Protein AF-A0A1Q6RTW6-F1 (afdb_monomer)

Radius of gyration: 32.76 Å; Cα contacts (8 Å, |Δi|>4): 505; chains: 1; bounding box: 65×28×104 Å

Mean predicted aligned error: 11.31 Å

Structure (mmCIF, N/CA/C/O backbone):
data_AF-A0A1Q6RTW6-F1
#
_entry.id   AF-A0A1Q6RTW6-F1
#
loop_
_atom_site.group_PDB
_atom_site.id
_atom_site.type_symbol
_atom_site.label_atom_id
_atom_site.label_alt_id
_atom_site.label_comp_id
_atom_site.label_asym_id
_atom_site.label_entity_id
_atom_site.label_seq_id
_atom_site.pdbx_PDB_ins_code
_atom_site.Cartn_x
_atom_site.Cartn_y
_atom_site.Cartn_z
_atom_site.occupancy
_atom_site.B_iso_or_equiv
_atom_site.auth_seq_id
_atom_site.auth_comp_id
_atom_site.auth_asym_id
_atom_site.auth_atom_id
_atom_site.pdbx_PDB_model_num
ATOM 1 N N . MET A 1 1 ? -21.372 1.667 54.632 1.00 89.00 1 MET A N 1
ATOM 2 C CA . MET A 1 1 ? -22.161 2.172 53.495 1.00 89.00 1 MET A CA 1
ATOM 3 C C . MET A 1 1 ? -22.808 0.953 52.872 1.00 89.00 1 MET A C 1
ATOM 5 O O . MET A 1 1 ? -22.059 0.124 52.364 1.00 89.00 1 MET A O 1
ATOM 9 N N . PRO A 1 2 ? -24.118 0.732 53.076 1.00 94.00 2 PRO A N 1
ATOM 10 C CA . PRO A 1 2 ? -24.795 -0.398 52.472 1.00 94.00 2 PRO A CA 1
ATOM 11 C C . PRO A 1 2 ? -24.900 -0.173 50.974 1.00 94.00 2 PRO A C 1
ATOM 13 O O . PRO A 1 2 ? -25.257 0.925 50.532 1.00 94.00 2 PRO A O 1
ATOM 16 N N . THR A 1 3 ? -24.606 -1.230 50.240 1.00 95.69 3 THR A N 1
ATOM 17 C CA . THR A 1 3 ? -24.724 -1.296 48.795 1.00 95.69 3 THR A CA 1
ATOM 18 C C . THR A 1 3 ? -25.555 -2.520 48.441 1.00 95.69 3 THR A C 1
ATOM 20 O O . THR A 1 3 ? -25.476 -3.524 49.142 1.00 95.69 3 THR A O 1
ATOM 23 N N . TRP A 1 4 ? -26.381 -2.420 47.407 1.00 96.06 4 TRP A N 1
ATOM 24 C CA . TRP A 1 4 ? -27.150 -3.529 46.837 1.00 96.06 4 TRP A CA 1
ATOM 25 C C . TRP A 1 4 ? -27.342 -3.295 45.341 1.00 96.06 4 TRP A C 1
ATOM 27 O O . TRP A 1 4 ? -27.196 -2.161 44.858 1.00 96.06 4 TRP A O 1
ATOM 37 N N . THR A 1 5 ? -27.670 -4.348 44.609 1.00 94.75 5 THR A N 1
ATOM 38 C CA . THR A 1 5 ? -28.036 -4.251 43.197 1.00 94.75 5 THR A CA 1
ATOM 39 C C . THR A 1 5 ? -29.506 -3.898 43.051 1.00 94.75 5 THR A C 1
ATOM 41 O O . THR A 1 5 ? -30.350 -4.347 43.806 1.00 94.75 5 THR A O 1
ATOM 44 N N . GLU A 1 6 ? -29.870 -3.077 42.071 1.00 94.44 6 GLU A N 1
ATOM 45 C CA . GLU A 1 6 ? -31.288 -2.770 41.825 1.00 94.44 6 GLU A CA 1
ATOM 46 C C . GLU A 1 6 ? -32.090 -4.024 41.428 1.00 94.44 6 GLU A C 1
ATOM 48 O O . GLU A 1 6 ? -33.272 -4.152 41.755 1.00 94.44 6 GLU A O 1
ATOM 53 N N . ASN A 1 7 ? -31.432 -4.970 40.755 1.00 89.19 7 ASN A N 1
ATOM 54 C CA . ASN A 1 7 ? -31.993 -6.273 40.439 1.00 89.19 7 ASN A CA 1
ATOM 55 C C . ASN A 1 7 ? -32.215 -7.082 41.725 1.00 89.19 7 ASN A C 1
ATOM 57 O O . ASN A 1 7 ? -31.317 -7.181 42.548 1.00 89.19 7 ASN A O 1
ATOM 61 N N . GLY A 1 8 ? -33.421 -7.627 41.902 1.00 84.31 8 GLY A N 1
ATOM 62 C CA . GLY A 1 8 ? -33.803 -8.332 43.134 1.00 84.31 8 GLY A CA 1
ATOM 63 C C . GLY A 1 8 ? -34.119 -7.422 44.332 1.00 84.31 8 GLY A C 1
ATOM 64 O O . GLY A 1 8 ? -34.682 -7.890 45.323 1.00 84.31 8 GLY A O 1
ATOM 65 N N . GLY A 1 9 ? -33.876 -6.111 44.225 1.00 90.75 9 GLY A N 1
ATOM 66 C CA . GLY A 1 9 ? -34.046 -5.168 45.328 1.00 90.75 9 GLY A CA 1
ATOM 67 C C . GLY A 1 9 ? -32.892 -5.263 46.330 1.00 90.75 9 GLY A C 1
ATOM 68 O O . GLY A 1 9 ? -31.748 -5.418 45.954 1.00 90.75 9 GLY A O 1
ATOM 69 N N . GLN A 1 10 ? -33.155 -5.142 47.632 1.00 93.38 10 GLN A N 1
ATOM 70 C CA . GLN A 1 10 ? -32.093 -5.231 48.656 1.00 93.38 10 GLN A CA 1
ATOM 71 C C . GLN A 1 10 ? -31.748 -6.680 49.045 1.00 93.38 10 GLN A C 1
ATOM 73 O O . GLN A 1 10 ? -31.354 -6.936 50.184 1.00 93.38 10 GLN A O 1
ATOM 78 N N . ASP A 1 11 ? -31.956 -7.646 48.152 1.00 94.00 11 ASP A N 1
ATOM 79 C CA . ASP A 1 11 ? -31.788 -9.069 48.458 1.00 94.00 11 ASP A CA 1
ATOM 80 C C . ASP A 1 11 ? -30.314 -9.493 48.574 1.00 94.00 11 ASP A C 1
ATOM 82 O O . ASP A 1 11 ? -30.014 -10.536 49.156 1.00 94.00 11 ASP A O 1
ATOM 86 N N . ASP A 1 12 ? -29.395 -8.673 48.068 1.00 92.75 12 ASP A N 1
ATOM 87 C CA . ASP A 1 12 ? -27.949 -8.878 48.101 1.00 92.75 12 ASP A CA 1
ATOM 88 C C . ASP A 1 12 ? -27.201 -7.776 48.882 1.00 92.75 12 ASP A C 1
ATOM 90 O O . ASP A 1 12 ? -26.015 -7.534 48.662 1.00 92.75 12 ASP A O 1
ATOM 94 N N . LEU A 1 13 ? -27.889 -7.083 49.795 1.00 96.00 13 LEU A N 1
ATOM 95 C CA . LEU A 1 13 ? -27.328 -5.936 50.503 1.00 96.00 13 LEU A CA 1
ATOM 96 C C . LEU A 1 13 ? -26.078 -6.304 51.320 1.00 96.00 13 LEU A C 1
ATOM 98 O O . LEU A 1 13 ? -26.129 -7.114 52.249 1.00 96.00 13 LEU A O 1
ATOM 102 N N . VAL A 1 14 ? -24.974 -5.600 51.055 1.00 95.19 14 VAL A N 1
ATOM 103 C CA . VAL A 1 14 ? -23.698 -5.737 51.771 1.00 95.19 14 VAL A CA 1
ATOM 104 C C . VAL A 1 14 ? -23.282 -4.407 52.389 1.00 95.19 14 VAL A C 1
ATOM 106 O O . VAL A 1 14 ? -23.350 -3.343 51.773 1.00 95.19 14 VAL A O 1
ATOM 109 N N . TRP A 1 15 ? -22.832 -4.451 53.645 1.00 94.06 15 TRP A N 1
ATOM 110 C CA . TRP A 1 15 ? -22.286 -3.285 54.336 1.00 94.06 15 TRP A CA 1
ATOM 111 C C . TRP A 1 15 ? -20.780 -3.175 54.123 1.00 94.06 15 TRP A C 1
ATOM 113 O O . TRP A 1 15 ? -20.009 -3.996 54.616 1.00 94.06 15 TRP A O 1
ATOM 123 N N . HIS A 1 16 ? -20.351 -2.092 53.475 1.00 89.06 16 HIS A N 1
ATOM 124 C CA . HIS A 1 16 ? -18.933 -1.789 53.305 1.00 89.06 16 HIS A CA 1
ATOM 125 C C . HIS A 1 16 ? -18.431 -0.801 54.359 1.00 89.06 16 HIS A C 1
ATOM 127 O O . HIS A 1 16 ? -19.065 0.229 54.630 1.00 89.06 16 HIS A O 1
ATOM 133 N N . ASN A 1 17 ? -17.254 -1.079 54.916 1.00 85.88 17 ASN A N 1
ATOM 134 C CA . ASN A 1 17 ? -16.526 -0.130 55.751 1.00 85.88 17 ASN A CA 1
ATOM 135 C C . ASN A 1 17 ? -15.697 0.797 54.860 1.00 85.88 17 ASN A C 1
ATOM 137 O O . ASN A 1 17 ? -14.928 0.332 54.022 1.00 85.88 17 ASN A O 1
ATOM 141 N N . ALA A 1 18 ? -15.855 2.106 55.048 1.00 88.50 18 ALA A N 1
ATOM 142 C CA . ALA A 1 18 ? -15.072 3.099 54.327 1.00 88.50 18 ALA A CA 1
ATOM 143 C C . ALA A 1 18 ? -13.809 3.468 55.105 1.00 88.50 18 ALA A C 1
ATOM 145 O O . ALA A 1 18 ? -13.837 3.624 56.327 1.00 88.50 18 ALA A O 1
ATOM 146 N N . SER A 1 19 ? -12.710 3.656 54.384 1.00 89.19 19 SER A N 1
ATOM 147 C CA . SER A 1 19 ? -11.503 4.284 54.909 1.00 89.19 19 SER A CA 1
ATOM 148 C C . SER A 1 19 ? -11.654 5.797 54.808 1.00 89.19 19 SER A C 1
ATOM 150 O O . SER A 1 19 ? -11.993 6.319 53.746 1.00 89.19 19 SER A O 1
ATOM 152 N N . VAL A 1 20 ? -11.410 6.505 55.909 1.00 88.31 20 VAL A N 1
ATOM 153 C CA . VAL A 1 20 ? -11.532 7.966 55.975 1.00 88.31 20 VAL A CA 1
ATOM 154 C C . VAL A 1 20 ? -10.140 8.588 56.024 1.00 88.31 20 VAL A C 1
ATOM 156 O O . VAL A 1 20 ? -9.340 8.244 56.891 1.00 88.31 20 VAL A O 1
ATOM 159 N N . SER A 1 21 ? -9.865 9.514 55.107 1.00 91.00 21 SER A N 1
ATOM 160 C CA . SER A 1 21 ? -8.650 10.330 55.077 1.00 91.00 21 SER A CA 1
ATOM 161 C C . SER A 1 21 ? -9.039 11.800 54.940 1.00 91.00 21 SER A C 1
ATOM 163 O O . SER A 1 21 ? -9.590 12.221 53.919 1.00 91.00 21 SER A O 1
ATOM 165 N N . GLY A 1 22 ? -8.813 12.582 55.998 1.00 89.56 22 GLY A N 1
ATOM 166 C CA . GLY A 1 22 ? -9.312 13.954 56.087 1.00 89.56 22 GLY A CA 1
ATOM 167 C C . GLY A 1 22 ? -10.839 14.004 55.967 1.00 89.56 22 GLY A C 1
ATOM 168 O O . GLY A 1 22 ? -11.544 13.373 56.752 1.00 89.56 22 GLY A O 1
ATOM 169 N N . ASN A 1 23 ? -11.334 14.733 54.964 1.00 88.50 23 ASN A N 1
ATOM 170 C CA . ASN A 1 23 ? -12.766 14.877 54.673 1.00 88.50 23 ASN A CA 1
ATOM 171 C C . ASN A 1 23 ? -13.276 13.903 53.593 1.00 88.50 23 ASN A C 1
ATOM 173 O O . ASN A 1 23 ? -14.411 14.039 53.141 1.00 88.50 23 ASN A O 1
ATOM 177 N N . THR A 1 24 ? -12.460 12.933 53.174 1.00 87.56 24 THR A N 1
ATOM 178 C CA . THR A 1 24 ? -12.807 11.981 52.114 1.00 87.56 24 THR A CA 1
ATOM 179 C C . THR A 1 24 ? -12.979 10.586 52.698 1.00 87.56 24 THR A C 1
ATOM 181 O O . THR A 1 24 ? -12.087 10.078 53.378 1.00 87.56 24 THR A O 1
ATOM 184 N N . ALA A 1 25 ? -14.116 9.955 52.408 1.00 88.06 25 ALA A N 1
ATOM 185 C CA . ALA A 1 25 ? -14.368 8.553 52.710 1.00 88.06 25 ALA A CA 1
ATOM 186 C C . ALA A 1 25 ? -14.381 7.745 51.408 1.00 88.06 25 ALA A C 1
ATOM 188 O O . ALA A 1 25 ? -15.129 8.074 50.489 1.00 88.06 25 ALA A O 1
ATOM 189 N N . THR A 1 26 ? -13.585 6.680 51.350 1.00 89.56 26 THR A N 1
ATOM 190 C CA . THR A 1 26 ? -13.471 5.808 50.175 1.00 89.56 26 THR A CA 1
ATOM 191 C C . THR A 1 26 ? -13.742 4.367 50.578 1.00 89.56 26 THR A C 1
ATOM 193 O O . THR A 1 26 ? -13.268 3.899 51.612 1.00 89.56 26 THR A O 1
ATOM 196 N N . PHE A 1 27 ? -14.484 3.644 49.751 1.00 90.31 27 PHE A N 1
ATOM 197 C CA . PHE A 1 27 ? -14.671 2.202 49.862 1.00 90.31 27 PHE A CA 1
ATOM 198 C C . PHE A 1 27 ? -14.712 1.600 48.456 1.00 90.31 27 PHE A C 1
ATOM 200 O O . PHE A 1 27 ? -14.876 2.320 47.471 1.00 90.31 27 PHE A O 1
ATOM 207 N N . HIS A 1 28 ? -14.531 0.287 48.367 1.00 90.19 28 HIS A N 1
ATOM 208 C CA . HIS A 1 28 ? -14.603 -0.448 47.112 1.00 90.19 28 HIS A CA 1
ATOM 209 C C . HIS A 1 28 ? -15.708 -1.496 47.211 1.00 90.19 28 HIS A C 1
ATOM 211 O O . HIS A 1 28 ? -15.751 -2.253 48.181 1.00 90.19 28 HIS A O 1
ATOM 217 N N . VAL A 1 29 ? -16.577 -1.527 46.205 1.00 91.81 29 VAL A N 1
ATOM 218 C CA . VAL A 1 29 ? -17.635 -2.529 46.057 1.00 91.81 29 VAL A CA 1
ATOM 219 C C . VAL A 1 29 ? -17.128 -3.590 45.097 1.00 91.81 29 VAL A C 1
ATOM 221 O O . VAL A 1 29 ? -16.798 -3.273 43.953 1.00 91.81 29 VAL A O 1
ATOM 224 N N . LYS A 1 30 ? -17.048 -4.843 45.547 1.00 89.50 30 LYS A N 1
ATOM 225 C CA . LYS A 1 30 ? -16.699 -5.959 44.668 1.00 89.50 30 LYS A CA 1
ATOM 226 C C . LYS A 1 30 ? -17.977 -6.551 44.096 1.00 89.50 30 LYS A C 1
ATOM 228 O O . LYS A 1 30 ? -18.867 -6.922 44.849 1.00 89.50 30 LYS A O 1
ATOM 233 N N . ALA A 1 31 ? -18.031 -6.740 42.780 1.00 86.94 31 ALA A N 1
ATOM 234 C CA . ALA A 1 31 ? -19.173 -7.396 42.140 1.00 86.94 31 ALA A CA 1
ATOM 235 C C . ALA A 1 31 ? -19.432 -8.810 42.701 1.00 86.94 31 ALA A C 1
ATOM 237 O O . ALA A 1 31 ? -20.577 -9.234 42.798 1.00 86.94 31 ALA A O 1
ATOM 238 N N . SER A 1 32 ? -18.384 -9.523 43.137 1.00 88.50 32 SER A N 1
ATOM 239 C CA . SER A 1 32 ? -18.500 -10.848 43.767 1.00 88.50 32 SER A CA 1
ATOM 240 C C . SER A 1 32 ? -19.312 -10.854 45.062 1.00 88.50 32 SER A C 1
ATOM 242 O O . SER A 1 32 ? -19.908 -11.877 45.385 1.00 88.50 32 SER A O 1
ATOM 244 N N . ASP A 1 33 ? -19.341 -9.734 45.789 1.00 92.31 33 ASP A N 1
ATOM 245 C CA . ASP A 1 33 ? -20.116 -9.600 47.031 1.00 92.31 33 ASP A CA 1
ATOM 246 C C . ASP A 1 33 ? -21.626 -9.504 46.729 1.00 92.31 33 ASP A C 1
ATOM 248 O O . ASP A 1 33 ? -22.457 -9.762 47.591 1.00 92.31 33 ASP A O 1
ATOM 252 N N . HIS A 1 34 ? -21.956 -9.220 45.467 1.00 92.38 34 HIS A N 1
ATOM 253 C CA . HIS A 1 34 ? -23.285 -8.990 44.906 1.00 92.38 34 HIS A CA 1
ATOM 254 C C . HIS A 1 34 ? -23.612 -10.039 43.837 1.00 92.38 34 HIS A C 1
ATOM 256 O O . HIS A 1 34 ? -24.050 -9.728 42.732 1.00 92.38 34 HIS A O 1
ATOM 262 N N . LYS A 1 35 ? -23.257 -11.302 44.120 1.00 88.62 35 LYS A N 1
ATOM 263 C CA . LYS A 1 35 ? -23.469 -12.483 43.254 1.00 88.62 35 LYS A CA 1
ATOM 264 C C . LYS A 1 35 ? -22.879 -12.372 41.832 1.00 88.62 35 LYS A C 1
ATOM 266 O O . LYS A 1 35 ? -23.181 -13.200 40.977 1.00 88.62 35 LYS A O 1
ATOM 271 N N . GLY A 1 36 ? -22.014 -11.389 41.574 1.00 83.44 36 GLY A N 1
ATOM 272 C CA . GLY A 1 36 ? -21.480 -11.096 40.243 1.00 83.44 36 GLY A CA 1
ATOM 273 C C . GLY A 1 36 ? -22.483 -10.427 39.299 1.00 83.44 36 GLY A C 1
ATOM 274 O O . GLY A 1 36 ? -22.291 -10.486 38.085 1.00 83.44 36 GLY A O 1
ATOM 275 N N . GLU A 1 37 ? -23.551 -9.831 39.830 1.00 85.88 37 GLU A N 1
ATOM 276 C CA . GLU A 1 37 ? -24.564 -9.142 39.035 1.00 85.88 37 GLU A CA 1
ATOM 277 C C . GLU A 1 37 ? -23.996 -7.906 38.320 1.00 85.88 37 GLU A C 1
ATOM 279 O O . GLU A 1 37 ? -22.903 -7.424 38.604 1.00 85.88 37 GLU A O 1
ATOM 284 N N . THR A 1 38 ? -24.732 -7.402 37.334 1.00 85.69 38 THR A N 1
ATOM 285 C CA . THR A 1 38 ? -24.388 -6.172 36.608 1.00 85.69 38 THR A CA 1
ATOM 286 C C . THR A 1 38 ? -25.607 -5.262 36.545 1.00 85.69 38 THR A C 1
ATOM 288 O O . THR A 1 38 ? -26.718 -5.696 36.835 1.00 85.69 38 THR A O 1
ATOM 291 N N . GLY A 1 39 ? -25.415 -3.998 36.181 1.00 85.38 39 GLY A N 1
ATOM 292 C CA . GLY A 1 39 ? -26.447 -2.967 36.234 1.00 85.38 39 GLY A CA 1
ATOM 293 C C . GLY A 1 39 ? -26.223 -1.989 37.385 1.00 85.38 39 GLY A C 1
ATOM 294 O O . GLY A 1 39 ? -25.084 -1.706 37.761 1.00 85.38 39 GLY A O 1
ATOM 295 N N . SER A 1 40 ? -27.303 -1.403 37.893 1.00 92.81 40 SER A N 1
ATOM 296 C CA . SER A 1 40 ? -27.261 -0.357 38.917 1.00 92.81 40 SER A CA 1
ATOM 297 C C . SER A 1 40 ? -26.921 -0.922 40.298 1.00 92.81 40 SER A C 1
ATOM 299 O O . SER A 1 40 ? -27.639 -1.767 40.824 1.00 92.81 40 SER A O 1
ATOM 301 N N . TYR A 1 41 ? -25.871 -0.387 40.911 1.00 95.62 41 TYR A N 1
ATOM 302 C CA . TYR A 1 41 ? -25.522 -0.554 42.316 1.00 95.62 41 TYR A CA 1
ATOM 303 C C . TYR A 1 41 ? -25.933 0.704 43.064 1.00 95.62 41 TYR A C 1
ATOM 305 O O . TYR A 1 41 ? -25.421 1.795 42.791 1.00 95.62 41 TYR A O 1
ATOM 313 N N . ILE A 1 42 ? -26.838 0.556 44.020 1.00 95.50 42 ILE A N 1
ATOM 314 C CA . ILE A 1 42 ? -27.320 1.657 44.845 1.00 95.50 42 ILE A CA 1
ATOM 315 C C . ILE A 1 42 ? -26.561 1.610 46.164 1.00 95.50 42 ILE A C 1
ATOM 317 O O . ILE A 1 42 ? -26.522 0.585 46.835 1.00 95.50 42 ILE A O 1
ATOM 321 N N . THR A 1 43 ? -25.937 2.724 46.536 1.00 94.62 43 THR A N 1
ATOM 322 C CA . THR A 1 43 ? -25.250 2.889 47.818 1.00 94.62 43 THR A CA 1
ATOM 323 C C . THR A 1 43 ? -25.904 4.003 48.609 1.00 94.62 43 THR A C 1
ATOM 325 O O . THR A 1 43 ? -26.032 5.127 48.123 1.00 94.62 43 THR A O 1
ATOM 328 N N . HIS A 1 44 ? -26.225 3.727 49.869 1.00 93.62 44 HIS A N 1
ATOM 329 C CA . HIS A 1 44 ? -26.548 4.775 50.832 1.00 93.62 44 HIS A CA 1
ATOM 330 C C . HIS A 1 44 ? -25.340 5.109 51.710 1.00 93.62 44 HIS A C 1
ATOM 332 O O . HIS A 1 44 ? -24.607 4.245 52.195 1.00 93.62 44 HIS A O 1
ATOM 338 N N . ILE A 1 45 ? -25.137 6.398 51.948 1.00 89.56 45 ILE A N 1
ATOM 339 C CA . ILE A 1 45 ? -24.050 6.917 52.766 1.00 89.56 45 ILE A CA 1
ATOM 340 C C . ILE A 1 45 ? -24.633 7.401 54.089 1.00 89.56 45 ILE A C 1
ATOM 342 O O . ILE A 1 45 ? -25.497 8.276 54.127 1.00 89.56 45 ILE A O 1
ATOM 346 N N . TYR A 1 46 ? -24.123 6.831 55.180 1.00 87.81 46 TYR A N 1
ATOM 347 C CA . TYR A 1 46 ? -24.461 7.211 56.547 1.00 87.81 46 TYR A CA 1
ATOM 348 C C . TYR A 1 46 ? -23.230 7.831 57.198 1.00 87.81 46 TYR A C 1
ATOM 350 O O . TYR A 1 46 ? -22.197 7.173 57.325 1.00 87.81 46 TYR A O 1
ATOM 358 N N . LEU A 1 47 ? -23.351 9.082 57.638 1.00 86.25 47 LEU A N 1
ATOM 359 C CA . LEU A 1 47 ? -22.324 9.776 58.410 1.00 86.25 47 LEU A CA 1
ATOM 360 C C . LEU A 1 47 ? -22.851 10.027 59.818 1.00 86.25 47 LEU A C 1
ATOM 362 O O . LEU A 1 47 ? -23.948 10.558 59.992 1.00 86.25 47 LEU A O 1
ATOM 366 N N . THR A 1 48 ? -22.068 9.633 60.819 1.00 86.81 48 THR A N 1
ATOM 367 C CA . THR A 1 48 ? -22.364 9.874 62.234 1.00 86.81 48 THR A CA 1
ATOM 368 C C . THR A 1 48 ? -21.159 10.548 62.872 1.00 86.81 48 THR A C 1
ATOM 370 O O . THR A 1 48 ? -20.029 10.106 62.665 1.00 86.81 48 THR A O 1
ATOM 373 N N . ASP A 1 49 ? -21.378 11.624 63.623 1.00 85.56 49 ASP A N 1
ATOM 374 C CA . ASP A 1 49 ? -20.299 12.295 64.347 1.00 85.56 49 ASP A CA 1
ATOM 375 C C . ASP A 1 49 ? -19.957 11.591 65.675 1.00 85.56 49 ASP A C 1
ATOM 377 O O . ASP A 1 49 ? -20.650 10.681 66.130 1.00 85.56 49 ASP A O 1
ATOM 381 N N . LYS A 1 50 ? -18.887 12.039 66.347 1.00 86.31 50 LYS A N 1
ATOM 382 C CA . LYS A 1 50 ? -18.450 11.480 67.644 1.00 86.31 50 LYS A CA 1
ATOM 383 C C . LYS A 1 50 ? -19.480 11.626 68.773 1.00 86.31 50 LYS A C 1
ATOM 385 O O . LYS A 1 50 ? -19.333 10.980 69.804 1.00 86.31 50 LYS A O 1
ATOM 390 N N . LYS A 1 51 ? -20.487 12.489 68.608 1.00 91.69 51 LYS A N 1
ATOM 391 C CA . LYS A 1 51 ? -21.580 12.708 69.565 1.00 91.69 51 LYS A CA 1
ATOM 392 C C . LYS A 1 51 ? -22.828 11.892 69.201 1.00 91.69 51 LYS A C 1
ATOM 394 O O . LYS A 1 51 ? -23.861 12.061 69.839 1.00 91.69 51 LYS A O 1
ATOM 399 N N . GLY A 1 52 ? -22.752 11.032 68.181 1.00 87.38 52 GLY A N 1
ATOM 400 C CA . GLY A 1 52 ? -23.855 10.189 67.726 1.00 87.38 52 GLY A CA 1
ATOM 401 C C . GLY A 1 52 ? -24.866 10.892 66.815 1.00 87.38 52 GLY A C 1
ATOM 402 O O . GLY A 1 52 ? -25.888 10.295 66.478 1.00 87.38 52 GLY A O 1
ATOM 403 N N . ARG A 1 53 ? -24.618 12.139 66.391 1.00 88.56 53 ARG A N 1
ATOM 404 C CA . ARG A 1 53 ? -25.529 12.872 65.496 1.00 88.56 53 ARG A CA 1
ATOM 405 C C . ARG A 1 53 ? -25.347 12.384 64.063 1.00 88.56 53 ARG A C 1
ATOM 407 O O . ARG A 1 53 ? -24.219 12.294 63.580 1.00 88.56 53 ARG A O 1
ATOM 414 N N . ARG A 1 54 ? -26.457 12.086 63.384 1.00 89.06 54 ARG A N 1
ATOM 415 C CA . ARG A 1 54 ? -26.476 11.575 62.005 1.00 89.06 54 ARG A CA 1
ATOM 416 C C . ARG A 1 54 ? -26.711 12.704 61.005 1.00 89.06 54 ARG A C 1
ATOM 418 O O . ARG A 1 54 ? -27.601 13.525 61.210 1.00 89.06 54 ARG A O 1
ATOM 425 N N . ALA A 1 55 ? -25.931 12.726 59.929 1.00 87.69 55 ALA A N 1
ATOM 426 C CA . ALA A 1 55 ? -26.207 13.575 58.773 1.00 87.69 55 ALA A CA 1
ATOM 427 C C . ALA A 1 55 ? -27.380 13.006 57.943 1.00 87.69 55 ALA A C 1
ATOM 429 O O . ALA A 1 55 ? -27.705 11.822 58.090 1.00 87.69 55 ALA A O 1
ATOM 430 N N . PRO A 1 56 ? -27.999 13.809 57.054 1.00 88.94 56 PRO A N 1
ATOM 431 C CA . PRO A 1 56 ? -28.926 13.295 56.051 1.00 88.94 56 PRO A CA 1
ATOM 432 C C . PRO A 1 56 ? -28.293 12.168 55.230 1.00 88.94 56 PRO A C 1
ATOM 434 O O . PRO A 1 56 ? -27.105 12.216 54.903 1.00 88.94 56 PRO A O 1
ATOM 437 N N . ILE A 1 57 ? -29.092 11.153 54.906 1.00 89.50 57 ILE A N 1
ATOM 438 C CA . ILE A 1 57 ? -28.649 10.031 54.076 1.00 89.50 57 ILE A CA 1
ATOM 439 C C . ILE A 1 57 ? -28.436 10.546 52.655 1.00 89.50 57 ILE A C 1
ATOM 441 O O . ILE A 1 57 ? -29.303 11.223 52.105 1.00 89.50 57 ILE A O 1
ATOM 445 N N . TYR A 1 58 ? -27.299 10.198 52.060 1.00 90.06 58 TYR A N 1
ATOM 446 C CA . TYR A 1 58 ? -27.023 10.487 50.658 1.00 90.06 58 TYR A CA 1
ATOM 447 C C . TYR A 1 58 ? -27.022 9.192 49.848 1.00 90.06 58 TYR A C 1
ATOM 449 O O . TYR A 1 58 ? -26.348 8.233 50.224 1.00 90.06 58 TYR A O 1
ATOM 457 N N . GLY A 1 59 ? -27.793 9.162 48.762 1.00 89.44 59 GLY A N 1
ATOM 458 C CA . GLY A 1 59 ? -27.863 8.037 4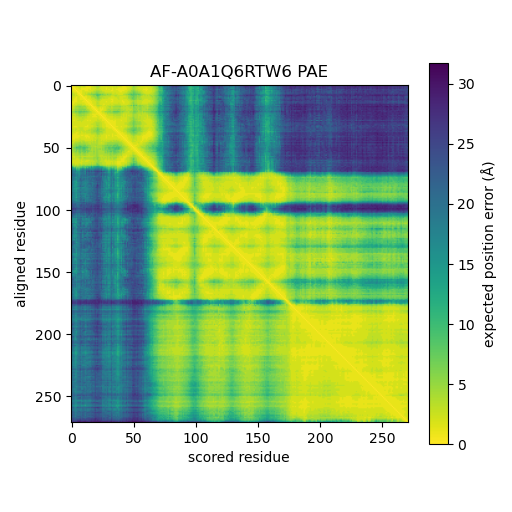7.836 1.00 89.44 59 GLY A CA 1
ATOM 459 C C . GLY A 1 59 ? -27.006 8.283 46.599 1.00 89.44 59 GLY A C 1
ATOM 460 O O . GLY A 1 59 ? -27.014 9.373 46.035 1.00 89.44 59 GLY A O 1
ATOM 461 N N . LEU A 1 60 ? -26.285 7.255 46.177 1.00 91.94 60 LEU A N 1
ATOM 462 C CA . LEU A 1 60 ? -25.466 7.222 44.971 1.00 91.94 60 LEU A CA 1
ATOM 463 C C . LEU A 1 60 ? -25.865 5.985 44.174 1.00 91.94 60 LEU A C 1
ATOM 465 O O . LEU A 1 60 ? -26.014 4.910 44.749 1.00 91.94 60 LEU A O 1
ATOM 469 N N . THR A 1 61 ? -25.972 6.126 42.856 1.00 91.50 61 THR A N 1
ATOM 470 C CA . THR A 1 61 ? -26.064 4.984 41.942 1.00 91.50 61 THR A CA 1
ATOM 471 C C . THR A 1 61 ? -24.810 4.926 41.082 1.00 91.50 61 THR A C 1
ATOM 473 O O . THR A 1 61 ? -24.417 5.932 40.492 1.00 91.50 61 THR A O 1
ATOM 476 N N . ALA A 1 62 ? -24.188 3.754 41.013 1.00 89.56 62 ALA A N 1
ATOM 477 C CA . ALA A 1 62 ? -23.109 3.451 40.083 1.00 89.56 62 ALA A CA 1
ATOM 478 C C . ALA A 1 62 ? -23.546 2.291 39.186 1.00 89.56 62 ALA A C 1
ATOM 480 O O . ALA A 1 62 ? -24.073 1.302 39.680 1.00 89.56 62 ALA A O 1
ATOM 481 N N . THR A 1 63 ? -23.337 2.386 37.876 1.00 85.50 63 THR A N 1
ATOM 482 C CA . THR A 1 63 ? -23.711 1.311 36.948 1.00 85.50 63 THR A CA 1
ATOM 483 C C . THR A 1 63 ? -22.488 0.476 36.597 1.00 85.50 63 THR A C 1
ATOM 485 O O . THR A 1 63 ? -21.537 0.982 36.000 1.00 85.50 63 THR A O 1
ATOM 488 N N . LEU A 1 64 ? -22.527 -0.812 36.935 1.00 81.62 64 LEU A N 1
ATOM 489 C CA . LEU A 1 64 ? -21.580 -1.794 36.428 1.00 81.62 64 LEU A CA 1
ATOM 490 C C . LEU A 1 64 ? -22.094 -2.291 35.068 1.00 81.62 64 LEU A C 1
ATOM 492 O O . LEU A 1 64 ? -23.196 -2.838 35.011 1.00 81.62 64 LEU A O 1
ATOM 496 N N . PRO A 1 65 ? -21.367 -2.102 33.957 1.00 72.56 65 PRO A N 1
ATOM 497 C CA . PRO A 1 65 ? -21.823 -2.595 32.663 1.00 72.56 65 PRO A CA 1
ATOM 498 C C . PRO A 1 65 ? -21.919 -4.125 32.669 1.00 72.56 65 PRO A C 1
ATOM 500 O O . PRO A 1 65 ? -21.113 -4.800 33.311 1.00 72.56 65 PRO A O 1
ATOM 503 N N . ALA A 1 66 ? -22.890 -4.667 31.928 1.00 63.59 66 ALA A N 1
ATOM 504 C CA . ALA A 1 66 ? -22.974 -6.104 31.682 1.00 63.59 66 ALA A CA 1
ATOM 505 C C . ALA A 1 66 ? -21.644 -6.628 31.112 1.00 63.59 66 ALA A C 1
ATOM 507 O O . ALA A 1 66 ? -21.004 -5.911 30.329 1.00 63.59 66 ALA A O 1
ATOM 508 N N . PRO A 1 67 ? -21.220 -7.864 31.448 1.00 57.59 67 PRO A N 1
ATOM 509 C CA . PRO A 1 67 ? -20.037 -8.442 30.843 1.00 57.59 67 PRO A CA 1
ATOM 510 C C . PRO A 1 67 ? -20.306 -8.519 29.346 1.00 57.59 67 PRO A C 1
ATOM 512 O O . PRO A 1 67 ? -21.330 -9.054 28.909 1.00 57.59 67 PRO A O 1
ATOM 515 N N . VAL A 1 68 ? -19.407 -7.944 28.557 1.00 57.00 68 VAL A N 1
ATOM 516 C CA . VAL A 1 68 ? -19.484 -8.051 27.107 1.00 57.00 68 VAL A CA 1
ATOM 517 C C . VAL A 1 68 ? -19.370 -9.534 26.780 1.00 57.00 68 VAL A C 1
ATOM 519 O O . VAL A 1 68 ? -18.313 -10.129 26.970 1.00 57.00 68 VAL A O 1
ATOM 522 N N . LYS A 1 69 ? -20.476 -10.144 26.342 1.00 53.09 69 LYS A N 1
ATOM 523 C CA . LYS A 1 69 ? -20.487 -11.515 25.819 1.00 53.09 69 LYS A CA 1
ATOM 524 C C . LYS A 1 69 ? -19.382 -11.595 24.767 1.00 53.09 69 LYS A C 1
ATOM 526 O O . LYS A 1 69 ? -19.332 -10.695 23.936 1.00 53.09 69 LYS A O 1
ATOM 531 N N . ASP A 1 70 ? -18.517 -12.610 24.817 1.00 56.81 70 ASP A N 1
ATOM 532 C CA . ASP A 1 70 ? -17.380 -12.803 23.903 1.00 56.81 70 ASP A CA 1
ATOM 533 C C . ASP A 1 70 ? -17.818 -12.803 22.429 1.00 56.81 70 ASP A C 1
ATOM 535 O O . ASP A 1 70 ? -18.036 -13.837 21.802 1.00 56.81 70 ASP A O 1
ATOM 539 N N . SER A 1 71 ? -17.993 -11.613 21.868 1.00 63.84 71 SER A N 1
ATOM 540 C CA . SER A 1 71 ? -18.372 -11.392 20.487 1.00 63.84 71 SER A CA 1
ATOM 541 C C . SER A 1 71 ? -17.244 -10.643 19.814 1.00 63.84 71 SER A C 1
ATOM 543 O O . SER A 1 71 ? -16.789 -9.609 20.311 1.00 63.84 71 SER A O 1
ATOM 545 N N . LEU A 1 72 ? -16.806 -11.169 18.673 1.00 73.12 72 LEU A N 1
ATOM 546 C CA . LEU A 1 72 ? -15.873 -10.474 17.801 1.00 73.12 72 LEU A CA 1
ATOM 547 C C . LEU A 1 72 ? -16.434 -9.092 17.430 1.00 73.12 72 LEU A C 1
ATOM 549 O O . LEU A 1 72 ? -17.655 -8.945 17.311 1.00 73.12 72 LEU A O 1
ATOM 553 N N . PRO A 1 73 ? -15.568 -8.088 17.220 1.00 78.44 73 PRO A N 1
ATOM 554 C CA . PRO A 1 73 ? -16.007 -6.792 16.727 1.00 78.44 73 PRO A CA 1
ATOM 555 C C . PRO A 1 73 ? -16.730 -6.947 15.384 1.00 78.44 73 PRO A C 1
ATOM 557 O O . PRO A 1 73 ? -16.322 -7.735 14.525 1.00 78.44 73 PRO A O 1
ATOM 560 N N . ILE A 1 74 ? -17.807 -6.181 15.200 1.00 83.00 74 ILE A N 1
ATOM 561 C CA . ILE A 1 74 ? -18.634 -6.226 13.990 1.00 83.00 74 ILE A CA 1
ATOM 562 C C . ILE A 1 74 ? -18.494 -4.900 13.252 1.00 83.00 74 ILE A C 1
ATOM 564 O O . ILE A 1 74 ? -18.897 -3.855 13.761 1.00 83.00 74 ILE A O 1
ATOM 568 N N . ILE A 1 75 ? -17.963 -4.951 12.031 1.00 89.94 75 ILE A N 1
ATOM 569 C CA . ILE A 1 75 ? -17.947 -3.804 11.120 1.00 89.94 75 ILE A CA 1
ATOM 570 C C . ILE A 1 75 ? -19.379 -3.555 10.637 1.00 89.94 75 ILE A C 1
ATOM 572 O O . ILE A 1 75 ? -20.051 -4.470 10.163 1.00 89.94 75 ILE A O 1
ATOM 576 N N . LYS A 1 76 ? -19.851 -2.317 10.781 1.00 91.06 76 LYS A N 1
ATOM 577 C CA . LYS A 1 76 ? -21.203 -1.890 10.401 1.00 91.06 76 LYS A CA 1
ATOM 578 C C . LYS A 1 76 ? -21.232 -1.249 9.034 1.00 91.06 76 LYS A C 1
ATOM 580 O O . LYS A 1 76 ? -22.082 -1.581 8.216 1.00 91.06 76 LYS A O 1
ATOM 585 N N . THR A 1 77 ? -20.321 -0.311 8.812 1.00 93.38 77 THR A N 1
ATOM 586 C CA . THR A 1 77 ? -20.220 0.418 7.553 1.00 93.38 77 THR A CA 1
ATOM 587 C C . THR A 1 77 ? -18.763 0.575 7.175 1.00 93.38 77 THR A C 1
ATOM 589 O O . THR A 1 77 ? -17.891 0.621 8.042 1.00 93.38 77 THR A O 1
ATOM 592 N N . ALA A 1 78 ? -18.518 0.633 5.874 1.00 95.69 78 ALA A N 1
ATOM 593 C CA . ALA A 1 78 ? -17.211 0.838 5.287 1.00 95.69 78 ALA A CA 1
ATOM 594 C C . ALA A 1 78 ? -17.421 1.563 3.957 1.00 95.69 78 ALA A C 1
ATOM 596 O O . ALA A 1 78 ? -18.115 1.053 3.077 1.00 95.69 78 ALA A O 1
ATOM 597 N N . VAL A 1 79 ? -16.892 2.777 3.839 1.00 96.94 79 VAL A N 1
ATOM 598 C CA . VAL A 1 79 ? -17.099 3.642 2.674 1.00 96.94 79 VAL A CA 1
ATOM 599 C C . VAL A 1 79 ? -15.809 4.348 2.297 1.00 96.94 79 VAL A C 1
ATOM 601 O O . VAL A 1 79 ? -14.962 4.613 3.152 1.00 96.94 79 VAL A O 1
ATOM 604 N N . ALA A 1 80 ? -15.686 4.674 1.013 1.00 97.50 80 ALA A N 1
ATOM 605 C CA . ALA A 1 80 ? -14.641 5.548 0.510 1.00 97.50 80 ALA A CA 1
ATOM 606 C C . ALA A 1 80 ? -15.196 6.938 0.187 1.00 97.50 80 ALA A C 1
ATOM 608 O O . ALA A 1 80 ? -16.337 7.079 -0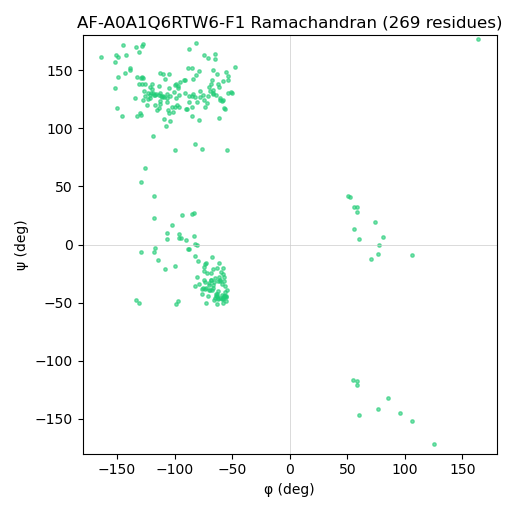.259 1.00 97.50 80 ALA A O 1
ATOM 609 N N . SER A 1 81 ? -14.373 7.958 0.387 1.00 97.75 81 SER A N 1
ATOM 610 C CA . SER A 1 81 ? -14.689 9.362 0.120 1.00 97.75 81 SER A CA 1
ATOM 611 C C . SER A 1 81 ? -13.452 10.111 -0.375 1.00 97.75 81 SER A C 1
ATOM 613 O O . SER A 1 81 ? -12.351 9.567 -0.364 1.00 97.75 81 SER A O 1
ATOM 615 N N . ASN A 1 82 ? -13.623 11.362 -0.816 1.00 96.75 82 ASN A N 1
ATOM 616 C CA . ASN A 1 82 ? -12.523 12.229 -1.266 1.00 96.75 82 ASN A CA 1
ATOM 617 C C . ASN A 1 82 ? -11.634 11.572 -2.336 1.00 96.75 82 ASN A C 1
ATOM 619 O O . ASN A 1 82 ? -10.411 11.668 -2.299 1.00 96.75 82 ASN A O 1
ATOM 623 N N . ILE A 1 83 ? -12.268 10.874 -3.282 1.00 96.56 83 ILE A N 1
ATOM 624 C CA . ILE A 1 83 ? -11.578 10.105 -4.315 1.00 96.56 83 ILE A CA 1
ATOM 625 C C . ILE A 1 83 ? -10.972 11.066 -5.335 1.00 96.56 83 ILE A C 1
ATOM 627 O O . ILE A 1 83 ? -11.676 11.802 -6.026 1.00 96.56 83 ILE A O 1
ATOM 631 N N . THR A 1 84 ? -9.652 11.029 -5.440 1.00 95.38 84 THR A N 1
ATOM 632 C CA . THR A 1 84 ? -8.853 11.824 -6.370 1.00 95.38 84 THR A CA 1
ATOM 633 C C . THR A 1 84 ? -7.827 10.929 -7.048 1.00 95.38 84 THR A C 1
ATOM 635 O O . THR A 1 84 ? -7.597 9.798 -6.631 1.00 95.38 84 THR A O 1
ATOM 638 N N . SER A 1 85 ? -7.157 11.445 -8.071 1.00 92.56 85 SER A N 1
ATOM 639 C CA . SER A 1 85 ? -6.058 10.744 -8.734 1.00 92.56 85 SER A CA 1
ATOM 640 C C . SER A 1 85 ? -4.803 10.581 -7.858 1.00 92.56 85 SER A C 1
ATOM 642 O O . SER A 1 85 ? -3.889 9.851 -8.227 1.00 92.56 85 SER A O 1
ATOM 644 N N . SER A 1 86 ? -4.741 11.252 -6.701 1.00 92.06 86 SER A N 1
ATOM 645 C CA . SER A 1 86 ? -3.649 11.130 -5.725 1.00 92.06 86 SER A CA 1
ATOM 646 C C . SER A 1 86 ? -3.962 10.209 -4.545 1.00 92.06 86 SER A C 1
ATOM 648 O O . SER A 1 86 ? -3.037 9.773 -3.858 1.00 92.06 86 SER A O 1
ATOM 650 N N . GLY A 1 87 ? -5.236 9.912 -4.292 1.00 95.19 87 GLY A N 1
ATOM 651 C CA . GLY A 1 87 ? -5.644 9.183 -3.097 1.00 95.19 87 GLY A CA 1
ATOM 652 C C . GLY A 1 87 ? -7.127 9.293 -2.781 1.00 95.19 87 GLY A C 1
ATOM 653 O O . GLY A 1 87 ? -7.876 10.002 -3.458 1.00 95.19 87 GLY A O 1
ATOM 654 N N . TYR A 1 88 ? -7.536 8.579 -1.739 1.00 97.88 88 TYR A N 1
ATOM 655 C CA . TYR A 1 88 ? -8.901 8.566 -1.221 1.00 97.88 88 TYR A CA 1
ATOM 656 C C . TYR A 1 88 ? -8.906 8.256 0.277 1.00 97.88 88 TYR A C 1
ATOM 658 O O . TYR A 1 88 ? -7.981 7.638 0.802 1.00 97.88 88 TYR A O 1
ATOM 666 N N . ASP A 1 89 ? -9.972 8.658 0.960 1.00 98.06 89 ASP A N 1
ATOM 667 C CA . ASP A 1 89 ? -10.190 8.331 2.366 1.00 98.06 89 ASP A CA 1
ATOM 668 C C . ASP A 1 89 ? -11.068 7.091 2.494 1.00 98.06 89 ASP A C 1
ATOM 670 O O . ASP A 1 89 ? -12.065 6.956 1.787 1.00 98.06 89 ASP A O 1
ATOM 674 N N . VAL A 1 90 ? -10.734 6.218 3.439 1.00 98.19 90 VAL A N 1
ATOM 675 C CA . VAL A 1 90 ? -11.557 5.086 3.866 1.00 98.19 90 VAL A CA 1
ATOM 676 C C . VAL A 1 90 ? -12.054 5.363 5.273 1.00 98.19 90 VAL A C 1
ATOM 678 O O . VAL A 1 90 ? -11.261 5.644 6.170 1.00 98.19 90 VAL A O 1
ATOM 681 N N . THR A 1 91 ? -13.367 5.272 5.469 1.00 97.19 91 THR A N 1
ATOM 682 C CA . THR A 1 91 ? -14.008 5.393 6.781 1.00 97.19 91 THR A CA 1
ATOM 683 C C . THR A 1 91 ? -14.819 4.144 7.068 1.00 97.19 91 THR A C 1
ATOM 685 O O . THR A 1 91 ? -15.645 3.732 6.254 1.00 97.19 91 THR A O 1
ATOM 688 N N . ALA A 1 92 ? -14.617 3.563 8.246 1.00 95.38 92 ALA A N 1
ATOM 689 C CA . ALA A 1 92 ? -15.429 2.461 8.733 1.00 95.38 92 ALA A CA 1
ATOM 690 C C . ALA A 1 92 ? -15.956 2.725 10.134 1.00 95.38 92 ALA A C 1
ATOM 692 O O . ALA A 1 92 ? -15.259 3.287 10.979 1.00 95.38 92 ALA A O 1
ATOM 693 N N . THR A 1 93 ? -17.176 2.260 10.381 1.00 92.12 93 THR A N 1
ATOM 694 C CA . THR A 1 93 ? -17.759 2.212 11.721 1.00 92.12 93 THR A CA 1
ATOM 695 C C . THR A 1 93 ? -17.937 0.773 12.163 1.00 92.12 93 THR A C 1
ATOM 697 O O . THR A 1 93 ? -18.195 -0.121 11.351 1.00 92.12 93 THR A O 1
ATOM 700 N N . PHE A 1 94 ? -17.799 0.535 13.461 1.00 86.88 94 PHE A N 1
ATOM 701 C CA . PHE A 1 94 ? -17.909 -0.796 14.043 1.00 86.88 94 PHE A CA 1
ATOM 702 C C . PHE A 1 94 ? -18.598 -0.744 15.404 1.00 86.88 94 PHE A C 1
ATOM 704 O O . PHE A 1 94 ? -18.447 0.213 16.159 1.00 86.88 94 PHE A O 1
ATOM 711 N N . ASP A 1 95 ? -19.344 -1.794 15.737 1.00 77.44 95 ASP A N 1
ATOM 712 C CA . ASP A 1 95 ? -19.850 -1.958 17.095 1.00 77.44 95 ASP A CA 1
ATOM 713 C C . ASP A 1 95 ? -18.721 -2.492 17.969 1.00 77.44 95 ASP A C 1
ATOM 715 O O . ASP A 1 95 ? -18.326 -3.658 17.889 1.00 77.44 95 ASP A O 1
ATOM 719 N N . ALA A 1 96 ? -18.217 -1.609 18.819 1.00 64.31 96 ALA A N 1
ATOM 720 C CA . ALA A 1 96 ? -17.398 -1.948 19.961 1.00 64.31 96 ALA A CA 1
ATOM 721 C C . ALA A 1 96 ? -18.282 -1.806 21.219 1.00 64.31 96 ALA A C 1
ATOM 723 O O . ALA A 1 96 ? -18.718 -0.692 21.519 1.00 64.31 96 ALA A O 1
ATOM 724 N N . PRO A 1 97 ? -18.610 -2.905 21.928 1.00 53.19 97 PRO A N 1
ATOM 725 C CA . PRO A 1 97 ? -19.375 -2.869 23.179 1.00 53.19 97 PRO A CA 1
ATOM 726 C C . PRO A 1 97 ? -18.855 -1.823 24.184 1.00 53.19 97 PRO A C 1
ATOM 728 O O . PRO A 1 97 ? -17.675 -1.486 24.178 1.00 53.19 97 PRO A O 1
ATOM 731 N N . ALA A 1 98 ? -19.703 -1.287 25.066 1.00 48.69 98 ALA A N 1
ATOM 732 C CA . ALA A 1 98 ? -19.267 -0.292 26.053 1.00 48.69 98 ALA A CA 1
ATOM 733 C C . ALA A 1 98 ? -18.109 -0.852 26.911 1.00 48.69 98 ALA A C 1
ATOM 735 O O . ALA A 1 98 ? -18.264 -1.864 27.587 1.00 48.69 98 ALA A O 1
ATOM 736 N N . GLY A 1 99 ? -16.928 -0.226 26.823 1.00 49.94 99 GLY A N 1
ATOM 737 C CA . GLY A 1 99 ? -15.665 -0.741 27.378 1.00 49.94 99 GLY A CA 1
ATOM 738 C C . GLY A 1 99 ? -14.671 -1.293 26.341 1.00 49.94 99 GLY A C 1
ATOM 739 O O . GLY A 1 99 ? -13.510 -1.513 26.675 1.00 49.94 99 GLY A O 1
ATOM 740 N N . VAL A 1 100 ? -15.054 -1.447 25.069 1.00 49.81 100 VAL A N 1
ATOM 741 C CA . VAL A 1 100 ? -14.237 -2.087 24.016 1.00 49.81 100 VAL A CA 1
ATOM 742 C C . VAL A 1 100 ? -13.158 -1.198 23.415 1.00 49.81 100 VAL A C 1
ATOM 744 O O . VAL A 1 100 ? -12.182 -1.728 22.894 1.00 49.81 100 VAL A O 1
ATOM 747 N N . VAL A 1 101 ? -13.189 0.117 23.638 1.00 50.47 101 VAL A N 1
ATOM 748 C CA . VAL A 1 101 ? -11.996 0.950 23.385 1.00 50.47 101 VAL A CA 1
ATOM 749 C C . VAL A 1 101 ? -10.790 0.440 24.203 1.00 50.47 101 VAL A C 1
ATOM 751 O O . VAL A 1 101 ? -9.660 0.542 23.744 1.00 50.47 101 VAL A O 1
ATOM 754 N N . SER A 1 102 ? -11.010 -0.208 25.361 1.00 53.00 102 SER A N 1
ATOM 755 C CA . SER A 1 102 ? -9.935 -0.805 26.180 1.00 53.00 102 SER A CA 1
ATOM 756 C C . SER A 1 102 ? -9.463 -2.201 25.729 1.00 53.00 102 SER A C 1
ATOM 758 O O . SER A 1 102 ? -8.453 -2.713 26.231 1.00 53.00 102 SER A O 1
ATOM 760 N N . VAL A 1 103 ? -10.175 -2.838 24.790 1.00 60.97 103 VAL A N 1
ATOM 761 C CA . VAL A 1 103 ? -9.789 -4.136 24.207 1.00 60.97 103 VAL A CA 1
ATOM 762 C C . VAL A 1 103 ? -9.523 -4.077 22.704 1.00 60.97 103 VAL A C 1
ATOM 764 O O . VAL A 1 103 ? -9.049 -5.071 22.158 1.00 60.97 103 VAL A O 1
ATOM 767 N N . LEU A 1 104 ? -9.782 -2.949 22.039 1.00 71.19 104 LEU A N 1
ATOM 768 C CA . LEU A 1 104 ? -9.337 -2.705 20.673 1.00 71.19 104 LEU A CA 1
ATOM 769 C C . LEU A 1 104 ? -7.807 -2.670 20.649 1.00 71.19 104 LEU A C 1
ATOM 771 O O . LEU A 1 104 ? -7.172 -1.974 21.437 1.00 71.19 104 LEU A O 1
ATOM 775 N N . ILE A 1 105 ? -7.226 -3.445 19.742 1.00 77.56 105 ILE A N 1
ATOM 776 C CA . ILE A 1 105 ? -5.782 -3.503 19.528 1.00 77.56 105 ILE A CA 1
ATOM 777 C C . ILE A 1 105 ? -5.422 -2.619 18.338 1.00 77.56 105 ILE A C 1
ATOM 779 O O . ILE A 1 105 ? -4.538 -1.774 18.441 1.00 77.56 105 ILE A O 1
ATOM 783 N N . SER A 1 106 ? -6.110 -2.804 17.212 1.00 86.44 106 SER A N 1
ATOM 784 C CA . SER A 1 106 ? -5.870 -2.037 15.991 1.00 86.44 106 SER A CA 1
ATOM 785 C C . SER A 1 106 ? -7.031 -2.171 15.009 1.00 86.44 106 SER A C 1
ATOM 787 O O . SER A 1 106 ? -7.824 -3.113 15.076 1.00 86.44 106 SER A O 1
ATOM 789 N N . VAL A 1 107 ? -7.101 -1.234 14.064 1.00 91.69 107 VAL A N 1
ATOM 790 C CA . VAL A 1 107 ? -7.871 -1.397 12.831 1.00 91.69 107 VAL A CA 1
ATOM 791 C C . VAL A 1 107 ? -6.890 -1.360 11.667 1.00 91.69 107 VAL A C 1
ATOM 793 O O . VAL A 1 107 ? -6.156 -0.384 11.508 1.00 91.69 107 VAL A O 1
ATOM 796 N N . LEU A 1 108 ? -6.852 -2.442 10.892 1.00 95.38 108 LEU A N 1
ATOM 797 C CA . LEU A 1 108 ? -5.970 -2.592 9.739 1.00 95.38 108 LEU A CA 1
ATOM 798 C C . LEU A 1 108 ? -6.768 -2.436 8.450 1.00 95.38 108 LEU A C 1
ATOM 800 O O . LEU A 1 108 ? -7.844 -3.018 8.311 1.00 95.38 108 LEU A O 1
ATOM 804 N N . MET A 1 109 ? -6.219 -1.667 7.512 1.00 97.06 109 MET A N 1
ATOM 805 C CA . MET A 1 109 ? -6.837 -1.392 6.217 1.00 97.06 109 MET A CA 1
ATOM 806 C C . MET A 1 109 ? -5.892 -1.728 5.054 1.00 97.06 109 MET A C 1
ATOM 808 O O . MET A 1 109 ? -5.421 -0.809 4.381 1.00 97.06 109 MET A O 1
ATOM 812 N N . PRO A 1 110 ? -5.520 -3.008 4.832 1.00 96.81 110 PRO A N 1
ATOM 813 C CA . PRO A 1 110 ? -4.670 -3.359 3.704 1.00 96.81 110 PRO A CA 1
ATOM 814 C C . PRO A 1 110 ? -5.339 -3.004 2.382 1.00 96.81 110 PRO A C 1
ATOM 816 O O . PRO A 1 110 ? -6.525 -3.278 2.181 1.00 96.81 110 PRO A O 1
ATOM 819 N N . THR A 1 111 ? -4.554 -2.400 1.499 1.00 97.56 111 THR A N 1
ATOM 820 C CA . THR A 1 111 ? -5.008 -1.893 0.207 1.00 97.56 111 THR A CA 1
ATOM 821 C C . THR A 1 111 ? -4.108 -2.402 -0.908 1.00 97.56 111 THR A C 1
ATOM 823 O O . THR A 1 111 ? -2.905 -2.533 -0.697 1.00 97.56 111 THR A O 1
ATOM 826 N N . TRP A 1 112 ? -4.694 -2.705 -2.062 1.00 96.62 112 TRP A N 1
ATOM 827 C CA . TRP A 1 112 ? -3.994 -3.065 -3.296 1.00 96.62 112 TRP A CA 1
ATOM 828 C C . TRP A 1 112 ? -4.826 -2.661 -4.517 1.00 96.62 112 TRP A C 1
ATOM 830 O O . TRP A 1 112 ? -6.034 -2.397 -4.402 1.00 96.62 112 TRP A O 1
ATOM 840 N N . THR A 1 113 ? -4.193 -2.606 -5.680 1.00 94.88 113 THR A N 1
ATOM 841 C CA . THR A 1 113 ? -4.853 -2.357 -6.966 1.00 94.88 113 THR A CA 1
ATOM 842 C C . THR A 1 113 ? -5.336 -3.663 -7.590 1.00 94.88 113 THR A C 1
ATOM 844 O O . THR A 1 113 ? -4.816 -4.732 -7.332 1.00 94.88 113 THR A O 1
ATOM 847 N N . GLU A 1 114 ? -6.392 -3.651 -8.404 1.00 94.62 114 GLU A N 1
ATOM 848 C CA . GLU A 1 114 ? -6.797 -4.881 -9.110 1.00 94.62 114 GLU A CA 1
ATOM 849 C C . GLU A 1 114 ? -5.810 -5.251 -10.233 1.00 94.62 114 GLU A C 1
ATOM 851 O O . GLU A 1 114 ? -5.711 -6.418 -10.617 1.00 94.62 114 GLU A O 1
ATOM 856 N N . ASN A 1 115 ? -5.076 -4.262 -10.751 1.00 89.50 115 ASN A N 1
ATOM 857 C CA . ASN A 1 115 ? -4.004 -4.476 -11.712 1.00 89.50 115 ASN A CA 1
ATOM 858 C C . ASN A 1 115 ? -2.851 -5.228 -11.038 1.00 89.50 115 ASN A C 1
ATOM 860 O O . ASN A 1 115 ? -2.483 -4.883 -9.932 1.00 89.50 115 ASN A O 1
ATOM 864 N N . GLY A 1 116 ? -2.315 -6.276 -11.665 1.00 83.81 116 GLY A N 1
ATOM 865 C CA . GLY A 1 116 ? -1.233 -7.071 -11.057 1.00 83.81 116 GLY A CA 1
ATOM 866 C C . GLY A 1 116 ? -1.649 -7.947 -9.860 1.00 83.81 116 GLY A C 1
ATOM 867 O O . GLY A 1 116 ? -0.933 -8.885 -9.502 1.00 83.81 116 GLY A O 1
ATOM 868 N N . GLY A 1 117 ? -2.851 -7.755 -9.307 1.00 90.94 117 GLY A N 1
ATOM 869 C CA . GLY A 1 117 ? -3.348 -8.508 -8.160 1.00 90.94 117 GLY A CA 1
ATOM 870 C C . GLY A 1 117 ? -2.885 -7.880 -6.846 1.00 90.94 117 GLY A C 1
ATOM 871 O O . GLY A 1 117 ? -3.067 -6.702 -6.629 1.00 90.94 117 GLY A O 1
ATOM 872 N N . GLN A 1 118 ? -2.349 -8.659 -5.905 1.00 92.56 118 GLN A N 1
ATOM 873 C CA . GLN A 1 118 ? -1.847 -8.113 -4.627 1.00 92.56 118 GLN A CA 1
ATOM 874 C C . GLN A 1 118 ? -0.344 -7.787 -4.675 1.00 92.56 118 GLN A C 1
ATOM 876 O O . GLN A 1 118 ? 0.334 -7.838 -3.648 1.00 92.56 118 GLN A O 1
ATOM 881 N N . ASP A 1 119 ? 0.201 -7.513 -5.859 1.00 89.81 119 ASP A N 1
ATOM 882 C CA . ASP A 1 119 ? 1.627 -7.240 -6.073 1.00 89.81 119 ASP A CA 1
ATOM 883 C C . ASP A 1 119 ? 2.080 -5.912 -5.451 1.00 89.81 119 ASP A C 1
ATOM 885 O O . ASP A 1 119 ? 3.242 -5.772 -5.055 1.00 89.81 119 ASP A O 1
ATOM 889 N N . ASP A 1 120 ? 1.155 -4.972 -5.272 1.00 91.31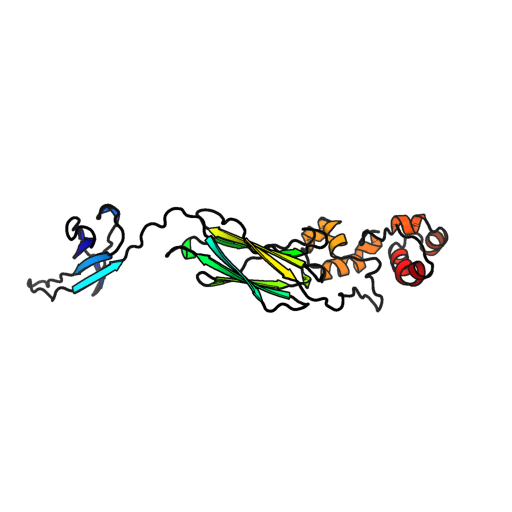 120 ASP A N 1
ATOM 890 C CA . ASP A 1 120 ? 1.411 -3.666 -4.676 1.00 91.31 120 ASP A CA 1
ATOM 891 C C . ASP A 1 120 ? 0.867 -3.504 -3.240 1.00 91.31 120 ASP A C 1
ATOM 893 O O . ASP A 1 120 ? 0.906 -2.400 -2.693 1.00 91.31 120 ASP A O 1
ATOM 897 N N . LEU A 1 121 ? 0.417 -4.593 -2.603 1.00 94.25 121 LEU A N 1
ATOM 898 C CA . LEU A 1 121 ? -0.306 -4.563 -1.330 1.00 94.25 121 LEU A CA 1
ATOM 899 C C . LEU A 1 121 ? 0.435 -3.801 -0.218 1.00 94.25 121 LEU A C 1
ATOM 901 O O . LEU A 1 121 ? 1.593 -4.083 0.108 1.00 94.25 121 LEU A O 1
ATOM 905 N N . VAL A 1 122 ? -0.279 -2.883 0.441 1.00 94.62 122 VAL A N 1
ATOM 906 C CA . VAL A 1 122 ? 0.218 -2.101 1.583 1.00 94.62 122 VAL A CA 1
ATOM 907 C C . VAL A 1 122 ? -0.711 -2.248 2.780 1.00 94.62 122 VAL A C 1
ATOM 909 O O . VAL A 1 122 ? -1.912 -2.018 2.680 1.00 94.62 122 VAL A O 1
ATOM 912 N N . TRP A 1 123 ? -0.150 -2.608 3.938 1.00 94.56 123 TRP A N 1
ATOM 913 C CA . TRP A 1 123 ? -0.874 -2.655 5.210 1.00 94.56 123 TRP A CA 1
ATOM 914 C C . TRP A 1 123 ? -0.848 -1.295 5.903 1.00 94.56 123 TRP A C 1
ATOM 916 O O . TRP A 1 123 ? 0.219 -0.732 6.154 1.00 94.56 123 TRP A O 1
ATOM 926 N N . HIS A 1 124 ? -2.026 -0.805 6.277 1.00 93.06 124 HIS A N 1
ATOM 927 C CA . HIS A 1 124 ? -2.187 0.482 6.942 1.00 93.06 124 HIS A CA 1
ATOM 928 C C . HIS A 1 124 ? -2.822 0.320 8.320 1.00 93.06 124 HIS A C 1
ATOM 930 O O . HIS A 1 124 ? -3.786 -0.427 8.475 1.00 93.06 124 HIS A O 1
ATOM 936 N N . ASN A 1 125 ? -2.305 1.053 9.308 1.00 93.44 125 ASN A N 1
ATOM 937 C CA . ASN A 1 125 ? -2.988 1.250 10.584 1.00 93.44 125 ASN A CA 1
ATOM 938 C C . ASN A 1 125 ? -3.924 2.452 10.455 1.00 93.44 125 ASN A C 1
ATOM 940 O O . ASN A 1 125 ? -3.472 3.552 10.133 1.00 93.44 125 ASN A O 1
ATOM 944 N N . ALA A 1 126 ? -5.210 2.245 10.719 1.00 94.75 126 ALA A N 1
ATOM 945 C CA . ALA A 1 126 ? -6.186 3.322 10.716 1.00 94.75 126 ALA A CA 1
ATOM 946 C C . ALA A 1 126 ? -6.125 4.139 12.015 1.00 94.75 126 ALA A C 1
ATOM 948 O O . ALA A 1 126 ? -5.844 3.616 13.097 1.00 94.75 126 ALA A O 1
ATOM 949 N N . SER A 1 127 ? -6.443 5.425 11.903 1.00 91.94 127 SER A N 1
ATOM 950 C CA . SER A 1 127 ? -6.693 6.296 13.049 1.00 91.94 127 SER A CA 1
ATOM 951 C C . SER A 1 127 ? -8.066 5.976 13.621 1.00 91.94 127 SER A C 1
ATOM 953 O O . SER A 1 127 ? -9.045 5.950 12.879 1.00 91.94 127 SER A O 1
ATOM 955 N N . VAL A 1 128 ? -8.159 5.743 14.931 1.00 88.56 128 VAL A N 1
ATOM 956 C CA . VAL A 1 128 ? -9.419 5.362 15.582 1.00 88.56 128 VAL A CA 1
ATOM 957 C C . VAL A 1 128 ? -9.862 6.434 16.570 1.00 88.56 128 VAL A C 1
ATOM 959 O O . VAL A 1 128 ? -9.095 6.841 17.439 1.00 88.56 128 VAL A O 1
ATOM 962 N N . SER A 1 129 ? -11.122 6.852 16.459 1.00 85.31 129 SER A N 1
ATOM 963 C CA . SER A 1 129 ? -11.792 7.736 17.412 1.00 85.31 129 SER A CA 1
ATOM 964 C C . SER A 1 129 ? -13.164 7.161 17.757 1.00 85.31 129 SER A C 1
ATOM 966 O O . SER A 1 129 ? -14.057 7.087 16.910 1.00 85.31 129 SER A O 1
ATOM 968 N N . GLY A 1 130 ? -13.318 6.693 18.998 1.00 82.56 130 GLY A N 1
ATOM 969 C CA . GLY A 1 130 ? -14.498 5.942 19.424 1.00 82.56 130 GLY A CA 1
ATOM 970 C C . GLY A 1 130 ? -14.696 4.682 18.577 1.00 82.56 130 GLY A C 1
ATOM 971 O O . GLY A 1 130 ? -13.835 3.806 18.550 1.00 82.56 130 GLY A O 1
ATOM 972 N N . ASN A 1 131 ? -15.822 4.626 17.868 1.00 86.19 131 ASN A N 1
ATOM 973 C CA . ASN A 1 131 ? -16.235 3.494 17.032 1.00 86.19 131 ASN A CA 1
ATOM 974 C C . ASN A 1 131 ? -16.003 3.738 15.531 1.00 86.19 131 ASN A C 1
ATOM 976 O O . ASN A 1 131 ? -16.589 3.051 14.692 1.00 86.19 131 ASN A O 1
ATOM 980 N N . THR A 1 132 ? -15.173 4.728 15.197 1.00 90.81 132 THR A N 1
ATOM 981 C CA . THR A 1 132 ? -14.879 5.124 13.819 1.00 90.81 132 THR A CA 1
ATOM 982 C C . THR A 1 132 ? -13.387 4.998 13.554 1.00 90.81 132 THR A C 1
ATOM 984 O O . THR A 1 132 ? -12.572 5.541 14.302 1.00 90.81 132 THR A O 1
ATOM 987 N N . ALA A 1 133 ? -13.036 4.303 12.475 1.00 94.12 133 ALA A N 1
ATOM 988 C CA . ALA A 1 133 ? -11.677 4.192 11.969 1.00 94.12 133 ALA A CA 1
ATOM 989 C C . ALA A 1 133 ? -11.553 4.887 10.613 1.00 94.12 133 ALA A C 1
ATOM 991 O O . ALA A 1 133 ? -12.410 4.701 9.746 1.00 94.12 133 ALA A O 1
ATOM 992 N N . THR A 1 134 ? -10.479 5.650 10.427 1.00 96.31 134 THR A N 1
ATOM 993 C CA . THR A 1 134 ? -10.193 6.368 9.183 1.00 96.31 134 THR A CA 1
ATOM 994 C C . THR A 1 134 ? -8.756 6.170 8.719 1.00 96.31 134 THR A C 1
ATOM 996 O O . THR A 1 134 ? -7.824 6.092 9.524 1.00 96.31 134 THR A O 1
ATOM 999 N N . PHE A 1 135 ? -8.563 6.105 7.405 1.00 97.44 135 PHE A N 1
ATOM 1000 C CA . PHE A 1 135 ? -7.240 6.075 6.788 1.00 97.44 135 PHE A CA 1
ATOM 1001 C C . PHE A 1 135 ? -7.260 6.741 5.406 1.00 97.44 135 PHE A C 1
ATOM 1003 O O . PHE A 1 135 ? -8.238 6.596 4.679 1.00 97.44 135 PHE A O 1
ATOM 1010 N N . HIS A 1 136 ? -6.180 7.441 5.042 1.00 97.62 136 HIS A N 1
ATOM 1011 C CA . HIS A 1 136 ? -5.997 8.017 3.706 1.00 97.62 136 HIS A CA 1
ATOM 1012 C C . HIS A 1 136 ? -5.057 7.145 2.872 1.00 97.62 136 HIS A C 1
ATOM 1014 O O . HIS A 1 136 ? -3.864 7.049 3.172 1.00 97.62 136 HIS A O 1
ATOM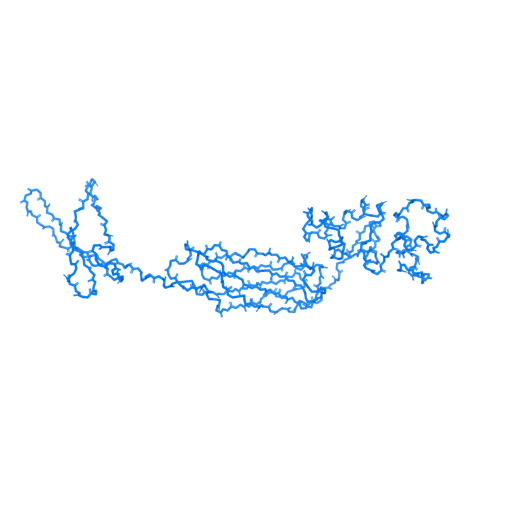 1020 N N . VAL A 1 137 ? -5.579 6.539 1.809 1.00 97.12 137 VAL A N 1
ATOM 1021 C CA . VAL A 1 137 ? -4.797 5.746 0.860 1.00 97.12 137 VAL A CA 1
ATOM 1022 C C . VAL A 1 137 ? -4.090 6.678 -0.115 1.00 97.12 137 VAL A C 1
ATOM 1024 O O . VAL A 1 137 ? -4.735 7.440 -0.832 1.00 97.12 137 VAL A O 1
ATOM 1027 N N . ASN A 1 138 ? -2.760 6.574 -0.181 1.00 95.38 138 ASN A N 1
ATOM 1028 C CA . ASN A 1 138 ? -1.946 7.322 -1.134 1.00 95.38 138 ASN A CA 1
ATOM 1029 C C . ASN A 1 138 ? -1.661 6.470 -2.371 1.00 95.38 138 ASN A C 1
ATOM 1031 O O . ASN A 1 138 ? -0.938 5.478 -2.293 1.00 95.38 138 ASN A O 1
ATOM 1035 N N . VAL A 1 139 ? -2.117 6.920 -3.540 1.00 93.69 139 VAL A N 1
ATOM 1036 C CA . VAL A 1 139 ? -1.866 6.257 -4.838 1.00 93.69 139 VAL A CA 1
ATOM 1037 C C . VAL A 1 139 ? -0.362 6.147 -5.146 1.00 93.69 139 VAL A C 1
ATOM 1039 O O . VAL A 1 139 ? 0.088 5.237 -5.839 1.00 93.69 139 VAL A O 1
ATOM 1042 N N . SER A 1 140 ? 0.460 7.012 -4.544 1.00 92.06 140 SER A N 1
ATOM 1043 C CA . SER A 1 140 ? 1.922 6.957 -4.649 1.00 92.06 140 SER A CA 1
ATOM 1044 C C . SER A 1 140 ? 2.561 5.696 -4.060 1.00 92.06 140 SER A C 1
ATOM 1046 O O . SER A 1 140 ? 3.686 5.374 -4.438 1.00 92.06 140 SER A O 1
ATOM 1048 N N . GLN A 1 141 ? 1.862 4.989 -3.167 1.00 92.69 141 GLN A N 1
ATOM 1049 C CA . GLN A 1 141 ? 2.282 3.706 -2.592 1.00 92.69 141 GLN A CA 1
ATOM 1050 C C . GLN A 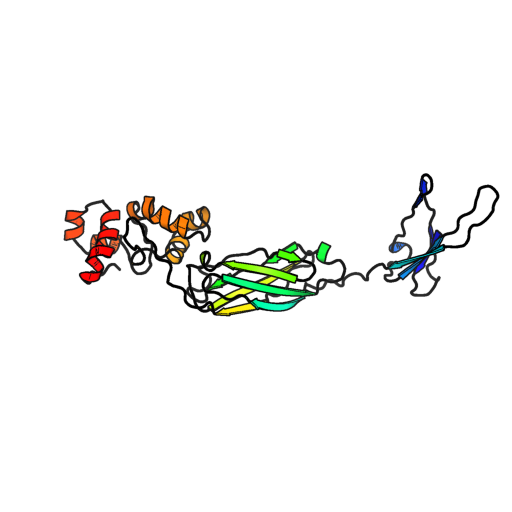1 141 ? 1.833 2.509 -3.450 1.00 92.69 141 GLN A C 1
ATOM 1052 O O . GLN A 1 141 ? 2.266 1.385 -3.212 1.00 92.69 141 GLN A O 1
ATOM 1057 N N . HIS A 1 142 ? 1.074 2.774 -4.517 1.00 92.25 142 HIS A N 1
ATOM 1058 C CA . HIS A 1 142 ? 0.408 1.803 -5.389 1.00 92.25 142 HIS A CA 1
ATOM 1059 C C . HIS A 1 142 ? 0.721 2.060 -6.871 1.00 92.25 142 HIS A C 1
ATOM 1061 O O . HIS A 1 142 ? -0.162 2.349 -7.668 1.00 92.25 142 HIS A O 1
ATOM 1067 N N . GLY A 1 143 ? 2.005 2.140 -7.222 1.00 87.81 143 GLY A N 1
ATOM 1068 C CA . GLY A 1 143 ? 2.514 2.352 -8.580 1.00 87.81 143 GLY A CA 1
ATOM 1069 C C . GLY A 1 143 ? 2.103 3.646 -9.289 1.00 87.81 143 GLY A C 1
ATOM 1070 O O . GLY A 1 143 ? 2.472 3.824 -10.445 1.00 87.81 143 GLY A O 1
ATOM 1071 N N . TRP A 1 144 ? 1.388 4.564 -8.627 1.00 89.12 144 TRP A N 1
ATOM 1072 C CA . TRP A 1 144 ? 0.628 5.623 -9.305 1.00 89.12 144 TRP A CA 1
ATOM 1073 C C . TRP A 1 144 ? -0.427 5.085 -10.277 1.00 89.12 144 TRP A C 1
ATOM 1075 O O . TRP A 1 144 ? -0.753 5.728 -11.279 1.00 89.12 144 TRP A O 1
ATOM 1085 N N . GLU A 1 145 ? -0.932 3.891 -9.990 1.00 89.75 145 GLU A N 1
ATOM 1086 C CA . GLU A 1 145 ? -1.941 3.233 -10.795 1.00 89.75 145 GLU A CA 1
ATOM 1087 C C . GLU A 1 145 ? -3.300 3.932 -10.664 1.00 89.75 145 GLU A C 1
ATOM 1089 O O . GLU A 1 145 ? -3.573 4.711 -9.753 1.00 89.75 145 GLU A O 1
ATOM 1094 N N . SER A 1 146 ? -4.164 3.684 -11.638 1.00 91.62 146 SER A N 1
ATOM 1095 C CA . SER A 1 146 ? -5.543 4.169 -11.636 1.00 91.62 146 SER A CA 1
ATOM 1096 C C . SER A 1 146 ? -6.479 3.001 -11.898 1.00 91.62 146 SER A C 1
ATOM 1098 O O . SER A 1 146 ? -6.035 1.912 -12.256 1.00 91.62 146 SER A O 1
ATOM 1100 N N . GLY A 1 147 ? -7.780 3.215 -11.739 1.00 92.69 147 GLY A N 1
ATOM 1101 C CA . GLY A 1 147 ? -8.763 2.146 -11.839 1.00 92.69 147 GLY A CA 1
ATOM 1102 C C . GLY A 1 147 ? -9.107 1.582 -10.470 1.00 92.69 147 GLY A C 1
ATOM 1103 O O . GLY A 1 147 ? -9.246 2.331 -9.503 1.00 92.69 147 GLY A O 1
ATOM 1104 N N . LYS A 1 148 ? -9.356 0.276 -10.394 1.00 96.44 148 LYS A N 1
ATOM 1105 C CA . LYS A 1 148 ? -9.977 -0.328 -9.217 1.00 96.44 148 LYS A CA 1
ATOM 1106 C C . LYS A 1 148 ? -8.958 -0.610 -8.115 1.00 96.44 148 LYS A C 1
ATOM 1108 O O . LYS A 1 148 ? -7.984 -1.318 -8.330 1.00 96.44 148 LYS A O 1
ATOM 1113 N N . TYR A 1 149 ? -9.255 -0.103 -6.928 1.00 97.50 149 TYR A N 1
ATOM 1114 C CA . TYR A 1 149 ? -8.574 -0.376 -5.671 1.00 97.50 149 TYR A CA 1
ATOM 1115 C C . TYR A 1 149 ? -9.483 -1.207 -4.770 1.00 97.50 149 TYR A C 1
ATOM 1117 O O . TYR A 1 149 ? -10.713 -1.054 -4.782 1.00 97.50 149 TYR A O 1
ATOM 1125 N N . ILE A 1 150 ? -8.867 -2.075 -3.975 1.00 98.00 150 ILE A N 1
ATOM 1126 C CA . ILE A 1 150 ? -9.537 -2.914 -2.989 1.00 98.00 150 ILE A CA 1
ATOM 1127 C C . ILE A 1 150 ? -8.892 -2.631 -1.636 1.00 98.00 150 ILE A C 1
ATOM 1129 O O . ILE A 1 150 ? -7.699 -2.856 -1.458 1.00 98.00 150 ILE A O 1
ATOM 1133 N N . THR A 1 151 ? -9.688 -2.164 -0.676 1.00 98.00 151 THR A N 1
ATOM 1134 C CA . THR A 1 151 ? -9.265 -2.009 0.720 1.00 98.00 151 THR A CA 1
ATOM 1135 C C . THR A 1 151 ? -10.080 -2.954 1.587 1.00 98.00 151 THR A C 1
ATOM 1137 O O . THR A 1 151 ? -11.295 -2.810 1.697 1.00 98.00 151 THR A O 1
ATOM 1140 N N . HIS A 1 152 ? -9.435 -3.929 2.217 1.00 96.75 152 HIS A N 1
ATOM 1141 C CA . HIS A 1 152 ? -10.087 -4.726 3.257 1.00 96.75 152 HIS A CA 1
ATOM 1142 C C . HIS A 1 152 ? -9.981 -4.023 4.601 1.00 96.75 152 HIS A C 1
ATOM 1144 O O . HIS A 1 152 ? -9.020 -3.309 4.848 1.00 96.75 152 HIS A O 1
ATOM 1150 N N . ILE A 1 153 ? -10.946 -4.258 5.484 1.00 95.94 153 ILE A N 1
ATOM 1151 C CA . ILE A 1 153 ? -10.962 -3.673 6.824 1.00 95.94 153 ILE A CA 1
ATOM 1152 C C . ILE A 1 153 ? -11.030 -4.789 7.854 1.00 95.94 153 ILE A C 1
ATOM 1154 O O . ILE A 1 153 ? -11.946 -5.610 7.819 1.00 95.94 153 ILE A O 1
ATOM 1158 N N . TYR A 1 154 ? -10.073 -4.787 8.777 1.00 93.06 154 TYR A N 1
ATOM 1159 C CA . TYR A 1 154 ? -9.966 -5.734 9.881 1.00 93.06 154 TYR A CA 1
ATOM 1160 C C . TYR A 1 154 ? -9.989 -4.972 11.199 1.00 93.06 154 TYR A C 1
ATOM 1162 O O . TYR A 1 154 ? -9.183 -4.066 11.410 1.00 93.06 154 TYR A O 1
ATOM 1170 N N . VAL A 1 155 ? -10.887 -5.349 12.105 1.00 90.56 155 VAL A N 1
ATOM 1171 C CA . VAL A 1 155 ? -10.926 -4.813 13.468 1.00 90.56 155 VAL A CA 1
ATOM 1172 C C . VAL A 1 155 ? -10.391 -5.883 14.405 1.00 90.56 155 VAL A C 1
ATOM 1174 O O . VAL A 1 155 ? -10.989 -6.951 14.546 1.00 90.56 155 VAL A O 1
ATOM 1177 N N . LYS A 1 156 ? -9.259 -5.605 15.050 1.00 87.31 156 LYS A N 1
ATOM 1178 C CA . LYS A 1 156 ? -8.601 -6.532 15.966 1.00 87.31 156 LYS A CA 1
ATOM 1179 C C . LYS A 1 156 ? -8.842 -6.115 17.405 1.00 87.31 156 LYS A C 1
ATOM 1181 O O . LYS A 1 156 ? -8.544 -4.987 17.794 1.00 87.31 156 LYS A O 1
ATOM 1186 N N . SER A 1 157 ? -9.323 -7.048 18.214 1.00 83.19 157 SER A N 1
ATOM 1187 C CA . SER A 1 157 ? -9.514 -6.877 19.653 1.00 83.19 157 SER A CA 1
ATOM 1188 C C . SER A 1 157 ? -8.833 -8.000 20.442 1.00 83.19 157 SER A C 1
ATOM 1190 O O . SER A 1 157 ? -8.382 -8.986 19.857 1.00 83.19 157 SER A O 1
ATOM 1192 N N . LYS A 1 158 ? -8.791 -7.894 21.776 1.00 77.56 158 LYS A N 1
ATOM 1193 C CA . LYS A 1 158 ? -8.305 -8.980 22.655 1.00 77.56 158 LYS A CA 1
ATOM 1194 C C . LYS A 1 158 ? -9.091 -10.284 22.491 1.00 77.56 158 LYS A C 1
ATOM 1196 O O . LYS A 1 158 ? -8.532 -11.349 22.720 1.00 77.56 158 LYS A O 1
ATOM 1201 N N . ASN A 1 159 ? -10.346 -10.193 22.053 1.00 74.19 159 ASN A N 1
ATOM 1202 C CA . ASN A 1 159 ? -11.231 -11.343 21.870 1.00 74.19 159 ASN A CA 1
ATOM 1203 C C . ASN A 1 159 ? -11.086 -11.976 20.475 1.00 74.19 159 ASN A C 1
ATOM 1205 O O . ASN A 1 159 ? -11.724 -12.984 20.186 1.00 74.19 159 ASN A O 1
ATOM 1209 N N . GLY A 1 160 ? -10.264 -11.384 19.603 1.0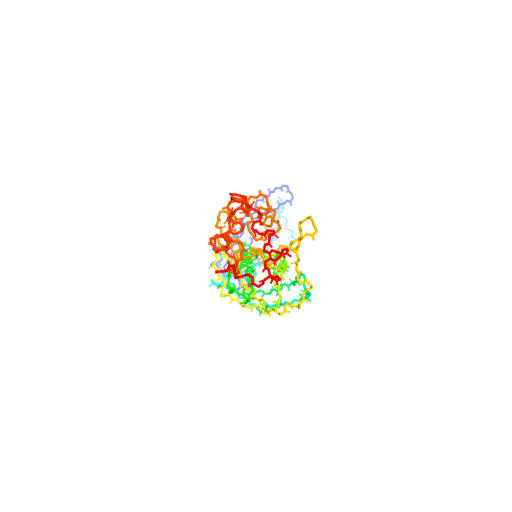0 78.00 160 GLY A N 1
ATOM 1210 C CA . GLY A 1 160 ? -10.035 -11.842 18.238 1.00 78.00 160 GLY A CA 1
ATOM 1211 C C . GLY A 1 160 ? -10.281 -10.757 17.193 1.00 78.00 160 GLY A C 1
ATOM 1212 O O . GLY A 1 160 ? -10.464 -9.574 17.503 1.00 78.00 160 GLY A O 1
ATOM 1213 N N . GLU A 1 161 ? -10.254 -11.184 15.936 1.00 85.00 161 GLU A N 1
ATOM 1214 C CA . GLU A 1 161 ? -10.317 -10.338 14.746 1.00 85.00 161 GLU A CA 1
ATOM 1215 C C . GLU A 1 161 ? -11.668 -10.480 14.036 1.00 85.00 161 GLU A C 1
ATOM 1217 O O . GLU A 1 161 ? -12.242 -11.570 13.984 1.00 85.00 161 GLU A O 1
ATOM 1222 N N . SER A 1 162 ? -12.197 -9.379 13.503 1.00 86.62 162 SER A N 1
ATOM 1223 C CA . SER A 1 162 ? -13.424 -9.400 12.706 1.00 86.62 162 SER A CA 1
ATOM 1224 C C . SER A 1 162 ? -13.239 -10.190 11.406 1.00 86.62 162 SER A C 1
ATOM 1226 O O . SER A 1 162 ? -12.136 -10.309 10.873 1.00 86.62 162 SER A O 1
ATOM 1228 N N . LYS A 1 163 ? -14.348 -10.645 10.807 1.00 88.06 163 LYS A N 1
ATOM 1229 C CA . LYS A 1 163 ? -14.331 -10.989 9.376 1.00 88.06 163 LYS A CA 1
ATOM 1230 C C . LYS A 1 163 ? -14.017 -9.720 8.565 1.00 88.06 163 LYS A C 1
ATOM 1232 O O . LYS A 1 163 ? -14.560 -8.666 8.915 1.00 88.06 163 LYS A O 1
ATOM 1237 N N . PRO A 1 164 ? -13.175 -9.791 7.519 1.00 91.88 164 PRO A N 1
ATOM 1238 C CA . PRO A 1 164 ? -12.863 -8.617 6.720 1.00 91.88 164 PRO A CA 1
ATOM 1239 C C . PRO A 1 164 ? -14.076 -8.132 5.938 1.00 91.88 164 PRO A C 1
ATOM 1241 O O . PRO A 1 164 ? -14.833 -8.936 5.392 1.00 91.88 164 PRO A O 1
ATOM 1244 N N . VAL A 1 165 ? -14.220 -6.812 5.845 1.00 95.44 165 VAL A N 1
ATOM 1245 C CA . VAL A 1 165 ? -15.190 -6.164 4.954 1.00 95.44 165 VAL A CA 1
ATOM 1246 C C . VAL A 1 165 ? -14.423 -5.418 3.858 1.00 95.44 165 VAL A C 1
ATOM 1248 O O . VAL A 1 165 ? -13.571 -4.595 4.198 1.00 95.44 165 VAL A O 1
ATOM 1251 N N . PRO A 1 166 ?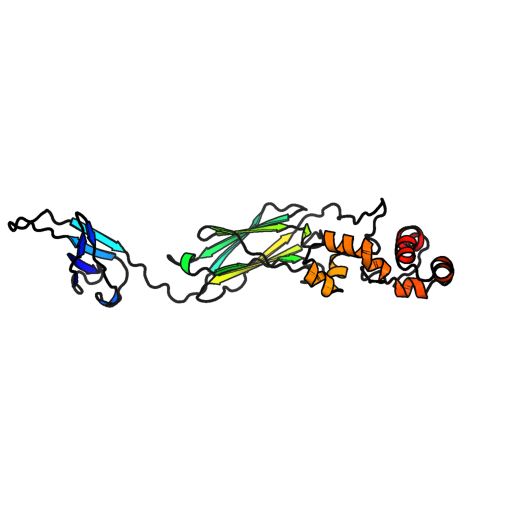 -14.674 -5.703 2.565 1.00 96.50 166 PRO A N 1
ATOM 1252 C CA . PRO A 1 166 ? -14.026 -4.999 1.467 1.00 96.50 166 PRO A CA 1
ATOM 1253 C C . PRO A 1 166 ? -14.706 -3.660 1.157 1.00 96.50 166 PRO A C 1
ATOM 1255 O O . PRO A 1 166 ? -15.930 -3.538 1.200 1.00 96.50 166 PRO A O 1
ATOM 1258 N N . VAL A 1 167 ? -13.897 -2.686 0.753 1.00 97.00 167 VAL A N 1
ATOM 1259 C CA . VAL A 1 167 ? -14.301 -1.446 0.089 1.00 97.00 167 VAL A CA 1
ATOM 1260 C C . VAL A 1 167 ? -13.663 -1.433 -1.293 1.00 97.00 167 VAL A C 1
ATOM 1262 O O . VAL A 1 167 ? -12.457 -1.634 -1.428 1.00 97.00 167 VAL A O 1
ATOM 1265 N N . TYR A 1 168 ? -14.479 -1.194 -2.316 1.00 96.69 168 TYR A N 1
ATOM 1266 C CA . TYR A 1 168 ? -14.035 -1.074 -3.702 1.00 96.69 168 TYR A CA 1
ATOM 1267 C C . TYR A 1 168 ? -14.088 0.389 -4.123 1.00 96.69 168 TYR A C 1
ATOM 1269 O O . TYR A 1 168 ? -15.115 1.046 -3.947 1.00 96.69 168 TYR A O 1
ATOM 1277 N N . VAL A 1 169 ? -12.999 0.891 -4.697 1.00 96.44 169 VAL A N 1
ATOM 1278 C CA . VAL A 1 169 ? -12.874 2.293 -5.116 1.00 96.44 169 VAL A CA 1
ATOM 1279 C C . VAL A 1 169 ? -12.357 2.338 -6.540 1.00 96.44 169 VAL A C 1
ATOM 1281 O O . VAL A 1 169 ? -11.467 1.576 -6.888 1.00 96.44 169 VAL A O 1
ATOM 1284 N N . THR A 1 170 ? -12.903 3.216 -7.379 1.00 96.56 170 THR A N 1
ATOM 1285 C CA . THR A 1 170 ? -12.324 3.491 -8.702 1.00 96.56 170 THR A CA 1
ATOM 1286 C C . THR A 1 170 ? -11.601 4.828 -8.652 1.00 96.56 170 THR A C 1
ATOM 1288 O O . THR A 1 170 ? -12.240 5.878 -8.594 1.00 96.56 170 THR A O 1
ATOM 1291 N N . VAL A 1 171 ? -10.272 4.784 -8.648 1.00 94.88 171 VAL A N 1
ATOM 1292 C CA . VAL A 1 171 ? -9.403 5.960 -8.691 1.00 94.88 171 VAL A CA 1
ATOM 1293 C C . VAL A 1 171 ? -9.346 6.481 -10.131 1.00 94.88 171 VAL A C 1
ATOM 1295 O O . VAL A 1 171 ? -9.053 5.707 -11.048 1.00 94.88 171 VAL A O 1
ATOM 1298 N N . PRO A 1 172 ? -9.628 7.773 -10.373 1.00 93.38 172 PRO A N 1
ATOM 1299 C CA . PRO A 1 172 ? -9.579 8.343 -11.713 1.00 93.38 172 PRO A CA 1
ATOM 1300 C C . PRO A 1 172 ? -8.146 8.371 -12.252 1.00 93.38 172 PRO A C 1
ATOM 1302 O O . PRO A 1 172 ? -7.186 8.532 -11.498 1.00 93.38 172 PRO A O 1
ATOM 1305 N N . ALA A 1 173 ? -8.007 8.269 -13.574 1.00 85.12 173 ALA A N 1
ATOM 1306 C CA . ALA A 1 173 ? -6.712 8.367 -14.235 1.00 85.12 173 ALA A CA 1
ATOM 1307 C C . ALA A 1 173 ? -6.031 9.711 -13.928 1.00 85.12 173 ALA A C 1
ATOM 1309 O O . ALA A 1 173 ? -6.587 10.784 -14.177 1.00 85.12 173 ALA A O 1
ATOM 1310 N N . ALA A 1 174 ? -4.812 9.643 -13.397 1.00 71.88 174 ALA A N 1
ATOM 1311 C CA . ALA A 1 174 ? -3.897 10.774 -13.323 1.00 71.88 174 ALA A CA 1
ATOM 1312 C C . ALA A 1 174 ? -3.066 10.866 -14.611 1.00 71.88 174 ALA A C 1
ATOM 1314 O O . ALA A 1 174 ? -2.966 9.905 -15.375 1.00 71.88 174 ALA A O 1
ATOM 1315 N N . SER A 1 175 ? -2.352 11.978 -14.797 1.00 64.88 175 SER A N 1
ATOM 1316 C CA . SER A 1 175 ? -1.137 11.944 -15.615 1.00 64.88 175 SER A CA 1
ATOM 1317 C C . SER A 1 175 ? -0.192 10.901 -15.013 1.00 64.88 175 SER A C 1
ATOM 1319 O O . SER A 1 175 ? 0.229 11.059 -13.867 1.00 64.88 175 SER A O 1
ATOM 1321 N N . SER A 1 176 ? 0.125 9.840 -15.761 1.00 68.94 176 SER A N 1
ATOM 1322 C CA . SER A 1 176 ? 1.033 8.780 -15.306 1.00 68.94 176 SER A CA 1
ATOM 1323 C C . SER A 1 176 ? 2.327 9.391 -14.773 1.00 68.94 176 SER A C 1
ATOM 1325 O O . SER A 1 176 ? 2.938 10.225 -15.459 1.00 68.94 176 SER A O 1
ATOM 1327 N N . LYS A 1 177 ? 2.767 8.982 -13.577 1.00 82.00 177 LYS A N 1
ATOM 1328 C CA . LYS A 1 177 ? 4.053 9.439 -13.049 1.00 82.00 177 LYS A CA 1
ATOM 1329 C C . LYS A 1 177 ? 5.161 9.033 -14.015 1.00 82.00 177 LYS A C 1
ATOM 1331 O O . LYS A 1 177 ? 5.319 7.860 -14.333 1.00 82.00 177 LYS A O 1
ATOM 1336 N N . LYS A 1 178 ? 5.928 10.022 -14.472 1.00 87.81 178 LYS A N 1
ATOM 1337 C CA . LYS A 1 178 ? 7.111 9.800 -15.304 1.00 87.81 178 LYS A CA 1
ATOM 1338 C C . LYS A 1 178 ? 8.348 9.671 -14.435 1.00 87.81 178 LYS A C 1
ATOM 1340 O O . LYS A 1 178 ? 8.529 10.425 -13.476 1.00 87.81 178 LYS A O 1
ATOM 1345 N N . TYR A 1 179 ? 9.232 8.767 -14.827 1.00 92.69 179 TYR A N 1
ATOM 1346 C CA . TYR A 1 179 ? 10.497 8.519 -14.150 1.00 92.69 179 TYR A CA 1
ATOM 1347 C C . TYR A 1 179 ? 11.629 9.225 -14.893 1.00 92.69 179 TYR A C 1
ATOM 1349 O O . TYR A 1 179 ? 12.319 8.633 -15.720 1.00 92.69 179 TYR A O 1
ATOM 1357 N N . ILE A 1 180 ? 11.779 10.528 -14.634 1.00 94.75 180 ILE A N 1
ATOM 1358 C CA . ILE A 1 180 ? 12.710 11.392 -15.368 1.00 94.75 180 ILE A CA 1
ATOM 1359 C C . ILE A 1 180 ? 14.039 11.531 -14.620 1.00 94.75 180 ILE A C 1
ATOM 1361 O O . ILE A 1 180 ? 14.071 11.930 -13.457 1.00 94.75 180 ILE A O 1
ATOM 1365 N N . HIS A 1 181 ? 15.148 11.284 -15.316 1.00 95.69 181 HIS A N 1
ATOM 1366 C CA . HIS A 1 181 ? 16.495 11.607 -14.847 1.00 95.69 181 HIS A CA 1
ATOM 1367 C C . HIS A 1 181 ? 17.286 12.283 -15.973 1.00 95.69 181 HIS A C 1
ATOM 1369 O O . HIS A 1 181 ? 17.360 11.760 -17.082 1.00 95.69 181 HIS A O 1
ATOM 1375 N N . ASN A 1 182 ? 17.849 13.467 -15.699 1.00 94.19 182 ASN A N 1
ATOM 1376 C CA . ASN A 1 182 ? 18.561 14.305 -16.677 1.00 94.19 182 ASN A CA 1
ATOM 1377 C C . ASN A 1 182 ? 17.771 14.548 -17.980 1.00 94.19 182 ASN A C 1
ATOM 1379 O O . ASN A 1 182 ? 18.319 14.478 -19.075 1.00 94.19 182 ASN A O 1
ATOM 1383 N N . GLY A 1 183 ? 16.463 14.801 -17.859 1.00 92.69 183 GLY A N 1
ATOM 1384 C CA . GLY A 1 183 ? 15.575 15.069 -18.998 1.00 92.69 183 GLY A CA 1
ATOM 1385 C C . GLY A 1 183 ? 15.144 13.835 -19.800 1.00 92.69 183 GLY A C 1
ATOM 1386 O O . GLY A 1 183 ? 14.359 13.975 -20.733 1.00 92.69 183 GLY A O 1
ATOM 1387 N N . VAL A 1 184 ? 15.603 12.635 -19.433 1.00 93.25 184 VAL A N 1
ATOM 1388 C CA . VAL A 1 184 ? 15.231 11.370 -20.085 1.00 93.25 184 VAL A CA 1
ATOM 1389 C C . VAL A 1 184 ? 14.169 10.651 -19.258 1.00 93.25 184 VAL A C 1
ATOM 1391 O O . VAL A 1 184 ? 14.338 10.503 -18.050 1.00 93.25 184 VAL A O 1
ATOM 1394 N N . ASP A 1 185 ? 13.095 10.198 -19.906 1.00 95.19 185 ASP A N 1
ATOM 1395 C CA . ASP A 1 185 ? 12.021 9.401 -19.300 1.00 95.19 185 ASP A CA 1
ATOM 1396 C C . ASP A 1 185 ? 12.345 7.900 -19.381 1.00 95.19 185 ASP A C 1
ATOM 1398 O O . ASP A 1 185 ? 12.458 7.331 -20.467 1.00 95.19 185 ASP A O 1
ATOM 1402 N N . TYR A 1 186 ? 12.496 7.257 -18.224 1.00 96.94 186 TYR A N 1
ATOM 1403 C CA . TYR A 1 186 ? 12.883 5.850 -18.099 1.00 96.94 186 TYR A CA 1
ATOM 1404 C C . TYR A 1 186 ? 11.696 4.880 -18.085 1.00 96.94 186 TYR A C 1
ATOM 1406 O O . TYR A 1 186 ? 11.911 3.675 -17.972 1.00 96.94 186 TYR A O 1
ATOM 1414 N N . SER A 1 187 ? 10.457 5.349 -18.259 1.00 93.81 187 SER A N 1
ATOM 1415 C CA . SER A 1 187 ? 9.246 4.507 -18.171 1.00 93.81 187 SER A CA 1
ATOM 1416 C C . SER A 1 187 ? 9.224 3.322 -19.163 1.00 93.81 187 SER A C 1
ATOM 1418 O O . SER A 1 187 ? 8.517 2.334 -18.954 1.00 93.81 187 SER A O 1
ATOM 1420 N N . ALA A 1 188 ? 10.027 3.383 -20.234 1.00 95.19 188 ALA A N 1
ATOM 1421 C CA . ALA A 1 188 ? 10.185 2.296 -21.205 1.00 95.19 188 ALA A CA 1
ATOM 1422 C C . ALA A 1 188 ? 11.025 1.105 -20.702 1.00 95.19 188 ALA A C 1
ATOM 1424 O O . ALA A 1 188 ? 10.945 0.022 -21.277 1.00 95.19 188 ALA A O 1
ATOM 1425 N N . VAL A 1 189 ? 11.834 1.296 -19.657 1.00 97.38 189 VAL A N 1
ATOM 1426 C CA . VAL A 1 189 ? 12.731 0.267 -19.090 1.00 97.38 189 VAL A CA 1
ATOM 1427 C C . VAL A 1 189 ? 12.590 0.107 -17.579 1.00 97.38 189 VAL A C 1
ATOM 1429 O O . VAL A 1 189 ? 13.211 -0.780 -17.000 1.00 97.38 189 VAL A O 1
ATOM 1432 N N . PHE A 1 190 ? 11.805 0.974 -16.943 1.00 97.06 190 PHE A N 1
ATOM 1433 C CA . PHE A 1 190 ? 11.599 1.006 -15.508 1.00 97.06 190 PHE A CA 1
ATOM 1434 C C . PHE A 1 190 ? 10.107 0.982 -15.195 1.00 97.06 190 PHE A C 1
ATOM 1436 O O . PHE A 1 190 ? 9.337 1.822 -15.662 1.00 97.06 190 PHE A O 1
ATOM 1443 N N . ASP A 1 191 ? 9.729 0.006 -14.391 1.00 94.81 191 ASP A N 1
ATOM 1444 C CA . ASP A 1 191 ? 8.439 -0.159 -13.760 1.00 94.81 191 ASP A CA 1
ATOM 1445 C C . ASP A 1 191 ? 8.711 -0.410 -12.270 1.00 94.81 191 ASP A C 1
ATOM 1447 O O . ASP A 1 191 ? 9.341 -1.406 -11.907 1.00 94.81 191 ASP A O 1
ATOM 1451 N N . PRO A 1 192 ? 8.320 0.517 -11.390 1.00 94.38 192 PRO A N 1
ATOM 1452 C CA . PRO A 1 192 ? 8.692 0.455 -9.987 1.00 94.38 192 PRO A CA 1
ATOM 1453 C C . PRO A 1 192 ? 8.027 -0.706 -9.234 1.00 94.38 192 PRO A C 1
ATOM 1455 O O . PRO A 1 192 ? 8.633 -1.216 -8.289 1.00 94.38 192 PRO A O 1
ATOM 1458 N N . VAL A 1 193 ? 6.813 -1.112 -9.630 1.00 93.50 193 VAL A N 1
ATOM 1459 C CA . VAL A 1 193 ? 6.072 -2.205 -8.988 1.00 93.50 193 VAL A CA 1
ATOM 1460 C C . VAL A 1 193 ? 6.741 -3.514 -9.371 1.00 93.50 193 VAL A C 1
ATOM 1462 O O . VAL A 1 193 ? 7.178 -4.254 -8.489 1.00 93.50 193 VAL A O 1
ATOM 1465 N N . TYR A 1 194 ? 6.984 -3.717 -10.672 1.00 94.88 194 TYR A N 1
ATOM 1466 C CA . TYR A 1 194 ? 7.760 -4.858 -11.156 1.00 94.88 194 TYR A CA 1
ATOM 1467 C C . TYR A 1 194 ? 9.143 -4.915 -10.498 1.00 94.88 194 TYR A C 1
ATOM 1469 O O . TYR A 1 194 ? 9.554 -5.955 -9.997 1.00 94.88 194 TYR A O 1
ATOM 1477 N N . TYR A 1 195 ? 9.875 -3.801 -10.463 1.00 97.19 195 TYR A N 1
ATOM 1478 C CA . TYR A 1 195 ? 11.247 -3.776 -9.962 1.00 97.19 195 TYR A CA 1
ATOM 1479 C C . TYR A 1 195 ? 11.338 -4.132 -8.475 1.00 97.19 195 TYR A C 1
ATOM 1481 O O . TYR A 1 195 ? 12.207 -4.910 -8.079 1.00 97.19 195 TYR A O 1
ATOM 1489 N N . LEU A 1 196 ? 10.436 -3.603 -7.645 1.00 96.44 196 LEU A N 1
ATOM 1490 C CA . LEU A 1 196 ? 10.395 -3.950 -6.226 1.00 96.44 196 LEU A CA 1
ATOM 1491 C C . LEU A 1 196 ? 9.812 -5.345 -5.972 1.00 96.44 196 LEU A C 1
ATOM 1493 O O . LEU A 1 196 ? 10.237 -5.993 -5.022 1.00 96.44 196 LEU A O 1
ATOM 1497 N N . GLY A 1 197 ? 8.892 -5.829 -6.807 1.00 93.50 197 GLY A N 1
ATOM 1498 C CA . GLY A 1 197 ? 8.396 -7.206 -6.739 1.00 93.50 197 GLY A CA 1
ATOM 1499 C C . GLY A 1 197 ? 9.443 -8.240 -7.169 1.00 93.50 197 GLY A C 1
ATOM 1500 O O . GLY A 1 197 ? 9.509 -9.331 -6.611 1.00 93.50 197 GLY A O 1
ATOM 1501 N N . HIS A 1 198 ? 10.306 -7.887 -8.123 1.00 95.88 198 HIS A N 1
ATOM 1502 C CA . HIS A 1 198 ? 11.337 -8.773 -8.664 1.00 95.88 198 HIS A CA 1
ATOM 1503 C C . HIS A 1 198 ? 12.589 -8.852 -7.773 1.00 95.88 198 HIS A C 1
ATOM 1505 O O . HIS A 1 198 ? 13.277 -9.873 -7.758 1.00 95.88 198 HIS A O 1
ATOM 1511 N N . TYR A 1 199 ? 12.889 -7.793 -7.011 1.00 97.50 199 TYR A N 1
ATOM 1512 C CA . TYR A 1 199 ? 14.080 -7.694 -6.161 1.00 97.50 199 TYR A CA 1
ATOM 1513 C C . TYR A 1 199 ? 13.724 -7.530 -4.680 1.00 97.50 199 TYR A C 1
ATOM 1515 O O . TYR A 1 199 ? 13.560 -6.418 -4.168 1.00 97.50 199 TYR A O 1
ATOM 1523 N N . GLN A 1 200 ? 13.655 -8.660 -3.968 1.00 96.19 200 GLN A N 1
ATOM 1524 C CA . GLN A 1 200 ? 13.265 -8.706 -2.555 1.00 96.19 200 GLN A CA 1
ATOM 1525 C C . GLN A 1 200 ? 14.194 -7.892 -1.635 1.00 96.19 200 GLN A C 1
ATOM 1527 O O . GLN A 1 200 ? 13.740 -7.345 -0.632 1.00 96.19 200 GLN A O 1
ATOM 1532 N N . ASP A 1 201 ? 15.482 -7.769 -1.969 1.00 98.00 201 ASP A N 1
ATOM 1533 C CA . ASP A 1 201 ? 16.432 -6.910 -1.249 1.00 98.00 201 ASP A CA 1
ATOM 1534 C C . ASP A 1 201 ? 15.977 -5.444 -1.256 1.00 98.00 201 ASP A C 1
ATOM 1536 O O . ASP A 1 201 ? 15.968 -4.787 -0.213 1.00 98.00 201 ASP A O 1
ATOM 1540 N N . LEU A 1 202 ? 15.511 -4.952 -2.406 1.00 98.06 202 LEU A N 1
ATOM 1541 C CA . LEU A 1 202 ? 15.002 -3.589 -2.544 1.00 98.06 202 LEU A CA 1
ATOM 1542 C C . LEU A 1 202 ? 13.634 -3.435 -1.888 1.00 98.06 202 LEU A C 1
ATOM 1544 O O . LEU A 1 202 ? 13.379 -2.423 -1.239 1.00 98.06 202 LEU A O 1
ATOM 1548 N N . ARG A 1 203 ? 12.773 -4.451 -2.000 1.00 94.69 203 ARG A N 1
ATOM 1549 C CA . ARG A 1 203 ? 11.471 -4.493 -1.322 1.00 94.69 203 ARG A CA 1
ATOM 1550 C C . ARG A 1 203 ? 11.614 -4.342 0.189 1.00 94.69 203 ARG A C 1
ATOM 1552 O O . ARG A 1 203 ? 10.867 -3.572 0.794 1.00 94.69 203 ARG A O 1
ATOM 1559 N N . ASN A 1 204 ? 12.587 -5.050 0.765 1.00 95.31 204 ASN A N 1
ATOM 1560 C CA . ASN A 1 204 ? 12.920 -5.009 2.186 1.00 95.31 204 ASN A CA 1
ATOM 1561 C C . ASN A 1 204 ? 13.539 -3.663 2.584 1.00 95.31 204 ASN A C 1
ATOM 1563 O O . ASN A 1 204 ? 13.229 -3.145 3.654 1.00 95.31 204 ASN A O 1
ATOM 1567 N N . ALA A 1 205 ? 14.392 -3.086 1.732 1.00 97.25 205 ALA A N 1
ATOM 1568 C CA . ALA A 1 205 ? 15.063 -1.820 2.016 1.00 97.25 205 ALA A CA 1
ATOM 1569 C C . ALA A 1 205 ? 14.145 -0.594 1.872 1.00 97.25 205 ALA A C 1
ATOM 1571 O O . ALA A 1 205 ? 14.279 0.366 2.630 1.00 97.25 205 ALA A O 1
ATOM 1572 N N . PHE A 1 206 ? 13.239 -0.594 0.891 1.00 96.19 206 PHE A N 1
ATOM 1573 C CA . PHE A 1 206 ? 12.506 0.607 0.477 1.00 96.19 206 PHE A CA 1
ATOM 1574 C C . PHE A 1 206 ? 11.005 0.554 0.749 1.00 96.19 206 PHE A C 1
ATOM 1576 O O . PHE A 1 206 ? 10.341 1.589 0.667 1.00 96.19 206 PHE A O 1
ATOM 1583 N N . GLY A 1 207 ? 10.434 -0.608 1.067 1.00 93.44 207 GLY A N 1
ATOM 1584 C CA . GLY A 1 207 ? 8.980 -0.726 1.122 1.00 93.44 207 GLY A CA 1
ATOM 1585 C C . GLY A 1 207 ? 8.359 -0.391 -0.245 1.00 93.44 207 GLY A C 1
ATOM 1586 O O . GLY A 1 207 ? 8.968 -0.681 -1.265 1.00 93.44 207 GLY A O 1
ATOM 1587 N N . ASN A 1 208 ? 7.163 0.209 -0.292 1.00 91.44 208 ASN A N 1
ATOM 1588 C CA . ASN A 1 208 ? 6.529 0.659 -1.545 1.00 91.44 208 ASN A CA 1
ATOM 1589 C C . ASN A 1 208 ? 7.031 2.060 -1.957 1.00 91.44 208 ASN A C 1
ATOM 1591 O O . ASN A 1 208 ? 6.310 2.835 -2.583 1.00 91.44 208 ASN A O 1
ATOM 1595 N N . ASN A 1 209 ? 8.247 2.450 -1.557 1.00 94.19 209 ASN A N 1
ATOM 1596 C CA . ASN A 1 209 ? 8.801 3.750 -1.919 1.00 94.19 209 ASN A CA 1
ATOM 1597 C C . ASN A 1 209 ? 9.418 3.702 -3.324 1.00 94.19 209 ASN A C 1
ATOM 1599 O O . ASN A 1 209 ? 10.621 3.495 -3.506 1.00 94.19 209 ASN A O 1
ATOM 1603 N N . TYR A 1 210 ? 8.578 3.924 -4.331 1.00 94.31 210 TYR A N 1
ATOM 1604 C CA . TYR A 1 210 ? 8.977 3.856 -5.736 1.00 94.31 210 TYR A CA 1
ATOM 1605 C C . TYR A 1 210 ? 9.965 4.949 -6.166 1.00 94.31 210 TYR A C 1
ATOM 1607 O O . TYR A 1 210 ? 10.689 4.768 -7.144 1.00 94.31 210 TYR A O 1
ATOM 1615 N N . ASP A 1 211 ? 10.054 6.064 -5.433 1.00 94.19 211 ASP A N 1
ATOM 1616 C CA . ASP A 1 211 ? 11.070 7.092 -5.693 1.00 94.19 211 ASP A CA 1
ATOM 1617 C C . ASP A 1 211 ? 12.467 6.631 -5.261 1.00 94.19 211 ASP A C 1
ATOM 1619 O O . ASP A 1 211 ? 13.450 6.900 -5.956 1.00 94.19 211 ASP A O 1
ATOM 1623 N N . LEU A 1 212 ? 12.574 5.899 -4.147 1.00 96.94 212 LEU A N 1
ATOM 1624 C CA . LEU A 1 212 ? 13.827 5.245 -3.754 1.00 96.94 212 LEU A CA 1
ATOM 1625 C C . LEU A 1 212 ? 14.194 4.115 -4.718 1.00 96.94 212 LEU A C 1
ATOM 1627 O O . LEU A 1 212 ? 15.359 4.004 -5.100 1.00 96.94 212 LEU A O 1
ATOM 1631 N N . ALA A 1 213 ? 13.205 3.342 -5.175 1.00 97.81 213 ALA A N 1
ATOM 1632 C CA . ALA A 1 213 ? 13.402 2.310 -6.190 1.00 97.81 213 ALA A CA 1
ATOM 1633 C C . ALA A 1 213 ? 13.986 2.895 -7.487 1.00 97.81 213 ALA A C 1
ATOM 1635 O O . ALA A 1 213 ? 14.980 2.384 -8.006 1.00 97.81 213 ALA A O 1
ATOM 1636 N N . PHE A 1 214 ? 13.430 4.013 -7.966 1.00 97.94 214 PHE A N 1
ATOM 1637 C CA . PHE A 1 214 ? 13.937 4.701 -9.152 1.00 97.94 214 PHE A CA 1
ATOM 1638 C C . PHE A 1 214 ? 15.348 5.259 -8.941 1.00 97.94 214 PHE A C 1
ATOM 1640 O O . PHE A 1 214 ? 16.229 5.037 -9.771 1.00 97.94 214 PHE A O 1
ATOM 1647 N N . LYS A 1 215 ? 15.608 5.921 -7.804 1.00 98.19 215 LYS A N 1
ATOM 1648 C CA . LYS A 1 215 ? 16.958 6.403 -7.459 1.00 98.19 215 LYS A CA 1
ATOM 1649 C C . LYS A 1 215 ? 17.980 5.268 -7.476 1.00 98.19 215 LYS A C 1
ATOM 1651 O O . LYS A 1 215 ? 19.051 5.436 -8.054 1.00 98.19 215 LYS A O 1
ATOM 1656 N N . HIS A 1 216 ? 17.637 4.119 -6.894 1.00 98.56 216 HIS A N 1
ATOM 1657 C CA . HIS A 1 216 ? 18.490 2.935 -6.904 1.00 98.56 216 HIS A CA 1
ATOM 1658 C C . HIS A 1 216 ? 18.709 2.393 -8.319 1.00 98.56 216 HIS A C 1
ATOM 1660 O O . HIS A 1 216 ? 19.830 2.029 -8.674 1.00 98.56 216 HIS A O 1
ATOM 1666 N N . PHE A 1 217 ? 17.657 2.307 -9.135 1.00 98.62 217 P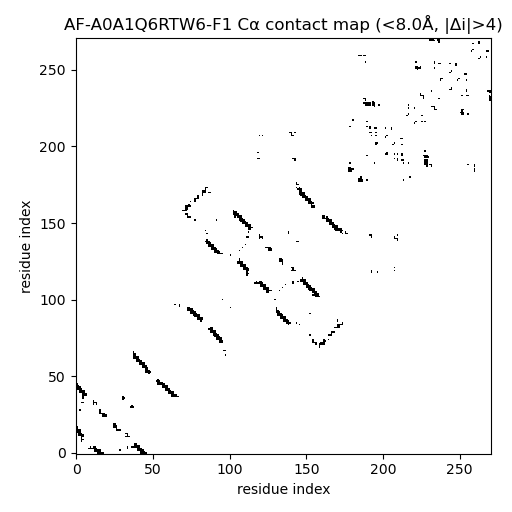HE A N 1
ATOM 1667 C CA . PHE A 1 217 ? 17.778 1.837 -10.513 1.00 98.62 217 PHE A CA 1
ATOM 1668 C C . PHE A 1 217 ? 18.785 2.680 -11.306 1.00 98.62 217 PHE A C 1
ATOM 1670 O O . PHE A 1 217 ? 19.668 2.126 -11.964 1.00 98.62 217 PHE A O 1
ATOM 1677 N N . ILE A 1 218 ? 18.718 4.007 -11.158 1.00 98.38 218 ILE A N 1
ATOM 1678 C CA . ILE A 1 218 ? 19.642 4.939 -11.808 1.00 98.38 218 ILE A CA 1
ATOM 1679 C C . ILE A 1 218 ? 21.081 4.791 -11.289 1.00 98.38 218 ILE A C 1
ATOM 1681 O O . ILE A 1 218 ? 22.018 4.736 -12.088 1.00 98.38 218 ILE A O 1
ATOM 1685 N N . SER A 1 219 ? 21.287 4.737 -9.969 1.00 97.62 219 SER A N 1
ATOM 1686 C CA . SER A 1 219 ? 22.636 4.750 -9.385 1.00 97.62 219 SER A CA 1
ATOM 1687 C C . SER A 1 219 ? 23.359 3.399 -9.451 1.00 97.62 219 SER A C 1
ATOM 1689 O O . SER A 1 219 ? 24.583 3.385 -9.642 1.00 97.62 219 SER A O 1
ATOM 1691 N N . ASN A 1 220 ? 22.615 2.294 -9.327 1.00 98.38 220 ASN A N 1
ATOM 1692 C CA . ASN A 1 220 ? 23.140 0.934 -9.167 1.00 98.38 220 ASN A CA 1
ATOM 1693 C C . ASN A 1 220 ? 22.495 -0.066 -10.135 1.00 98.38 220 ASN A C 1
ATOM 1695 O O . ASN A 1 220 ? 23.209 -0.770 -10.844 1.00 98.38 220 ASN A O 1
ATOM 1699 N N . GLY A 1 221 ? 21.160 -0.103 -10.216 1.00 98.31 221 GLY A N 1
ATOM 1700 C CA . GLY A 1 221 ? 20.426 -1.166 -10.918 1.00 98.31 221 GLY A CA 1
ATOM 1701 C C . GLY A 1 221 ? 20.851 -1.344 -12.377 1.00 98.31 221 GLY A C 1
ATOM 1702 O O . GLY A 1 221 ? 21.128 -2.462 -12.805 1.00 98.31 221 GLY A O 1
ATOM 1703 N N . MET A 1 222 ? 21.010 -0.245 -13.118 1.00 98.31 222 MET A N 1
ATOM 1704 C CA . MET A 1 222 ? 21.499 -0.300 -14.499 1.00 98.31 222 MET A CA 1
ATOM 1705 C C . MET A 1 222 ? 22.949 -0.791 -14.620 1.00 98.31 222 MET A C 1
ATOM 1707 O O . MET A 1 222 ? 23.286 -1.424 -15.614 1.00 98.31 222 MET A O 1
ATOM 1711 N N . LYS A 1 223 ? 23.822 -0.519 -13.640 1.00 97.94 223 LYS A N 1
ATOM 1712 C CA . LYS A 1 223 ? 25.218 -1.010 -13.634 1.00 97.94 223 LYS A CA 1
ATOM 1713 C C . LYS A 1 223 ? 25.290 -2.502 -13.320 1.00 97.94 223 LYS A C 1
ATOM 1715 O O . LYS A 1 223 ? 26.162 -3.193 -13.835 1.00 97.94 223 LYS A O 1
ATOM 1720 N N . GLU A 1 224 ? 24.359 -2.974 -12.500 1.00 97.81 224 GLU A N 1
ATOM 1721 C CA . GLU A 1 224 ? 24.187 -4.374 -12.107 1.00 97.81 224 GLU A CA 1
ATOM 1722 C C . GLU A 1 224 ? 23.413 -5.200 -13.147 1.00 97.81 224 GLU A C 1
ATOM 1724 O O . GLU A 1 224 ? 23.195 -6.389 -12.939 1.00 97.81 224 GLU A O 1
ATOM 1729 N N . ALA A 1 225 ? 22.992 -4.586 -14.261 1.00 97.69 225 ALA A N 1
ATOM 1730 C CA . ALA A 1 225 ? 22.152 -5.206 -15.286 1.00 97.69 225 ALA A CA 1
ATOM 1731 C C . ALA A 1 225 ? 20.801 -5.733 -14.755 1.00 97.69 225 ALA A C 1
ATOM 1733 O O . ALA A 1 225 ? 20.266 -6.720 -15.265 1.00 97.69 225 ALA A O 1
ATOM 1734 N N . ARG A 1 226 ? 20.230 -5.076 -13.735 1.00 98.38 226 ARG A N 1
ATOM 1735 C CA . ARG A 1 226 ? 18.932 -5.459 -13.168 1.00 98.38 226 ARG A CA 1
ATOM 1736 C C . ARG A 1 226 ? 17.776 -5.201 -14.142 1.00 98.38 226 ARG A C 1
ATOM 1738 O O . ARG A 1 226 ? 17.697 -4.154 -14.788 1.00 98.38 226 ARG A O 1
ATOM 1745 N N . ILE A 1 227 ? 16.842 -6.140 -14.217 1.00 98.19 227 ILE A N 1
ATOM 1746 C CA . ILE A 1 227 ? 15.637 -6.072 -15.047 1.00 98.19 227 ILE A CA 1
ATOM 1747 C C . ILE A 1 227 ? 14.579 -5.307 -14.257 1.00 98.19 227 ILE A C 1
ATOM 1749 O O . ILE A 1 227 ? 14.092 -5.796 -13.245 1.00 98.19 227 ILE A O 1
ATOM 1753 N N . ALA A 1 228 ? 14.238 -4.097 -14.696 1.00 97.56 228 ALA A N 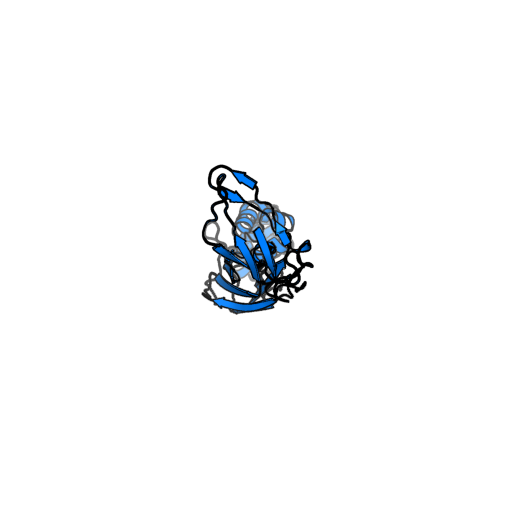1
ATOM 1754 C CA . ALA A 1 228 ? 13.291 -3.240 -13.984 1.00 97.56 228 ALA A CA 1
ATOM 1755 C C . ALA A 1 228 ? 11.924 -3.126 -14.649 1.00 97.56 228 ALA A C 1
ATOM 1757 O O . ALA A 1 228 ? 11.086 -2.382 -14.161 1.00 97.56 228 ALA A O 1
ATOM 1758 N N . LYS A 1 229 ? 11.679 -3.863 -15.732 1.00 96.19 229 LYS A N 1
ATOM 1759 C CA . LYS A 1 229 ? 10.380 -3.934 -16.393 1.00 96.19 229 LYS A CA 1
ATOM 1760 C C . LYS A 1 229 ? 10.244 -5.287 -17.078 1.00 96.19 229 LYS A C 1
ATOM 1762 O O . LYS A 1 229 ? 11.169 -5.703 -17.769 1.00 96.19 229 LYS A O 1
ATOM 1767 N N . GLU A 1 230 ? 9.095 -5.939 -16.934 1.00 94.50 230 GLU A N 1
ATOM 1768 C CA . GLU A 1 230 ? 8.829 -7.246 -17.557 1.00 94.50 230 GLU A CA 1
ATOM 1769 C C . GLU A 1 230 ? 9.015 -7.220 -19.083 1.00 94.50 230 GLU A C 1
ATOM 1771 O O . GLU A 1 230 ? 9.516 -8.161 -19.696 1.00 94.50 230 GLU A O 1
ATOM 1776 N N . SER A 1 231 ? 8.649 -6.099 -19.708 1.00 94.75 231 SER A N 1
ATOM 1777 C CA . SER A 1 231 ? 8.737 -5.903 -21.153 1.00 94.75 231 SER A CA 1
ATOM 1778 C C . SER A 1 231 ? 10.127 -5.477 -21.656 1.00 94.75 231 SER A C 1
ATOM 1780 O O . SER A 1 231 ? 10.238 -5.066 -22.812 1.00 94.75 231 SER A O 1
ATOM 1782 N N . PHE A 1 232 ? 11.157 -5.455 -20.800 1.00 97.56 232 PHE A N 1
ATOM 1783 C CA . PHE A 1 232 ? 12.513 -5.069 -21.190 1.00 97.56 232 PHE A CA 1
ATOM 1784 C C . PHE A 1 232 ? 13.587 -5.854 -20.422 1.00 97.56 232 PHE A C 1
ATOM 1786 O O . PHE A 1 232 ? 13.845 -5.592 -19.246 1.00 97.56 232 PHE A O 1
ATOM 1793 N N . ASN A 1 233 ? 14.313 -6.735 -21.115 1.00 97.88 233 ASN A N 1
ATOM 1794 C CA . ASN A 1 233 ? 15.455 -7.460 -20.561 1.00 97.88 233 ASN A CA 1
ATOM 1795 C C . ASN A 1 233 ? 16.783 -6.968 -21.170 1.00 97.88 233 ASN A C 1
ATOM 1797 O O . ASN A 1 233 ? 17.131 -7.276 -22.313 1.00 97.88 233 ASN A O 1
ATOM 1801 N N . VAL A 1 234 ? 17.583 -6.238 -20.382 1.00 97.81 234 VAL A N 1
ATOM 1802 C CA . VAL A 1 234 ? 18.854 -5.663 -20.862 1.00 97.81 234 VAL A CA 1
ATOM 1803 C C . VAL A 1 234 ? 19.856 -6.721 -21.334 1.00 97.81 234 VAL A C 1
ATOM 1805 O O . VAL A 1 234 ? 20.638 -6.466 -22.251 1.00 97.81 234 VAL A O 1
ATOM 1808 N N . VAL A 1 235 ? 19.845 -7.916 -20.734 1.00 97.56 235 VAL A N 1
ATOM 1809 C CA . VAL A 1 235 ? 20.772 -8.999 -21.080 1.00 97.56 235 VAL A CA 1
ATOM 1810 C C . VAL A 1 235 ? 20.408 -9.562 -22.449 1.00 97.56 235 VAL A C 1
ATOM 1812 O O . VAL A 1 235 ? 21.285 -9.707 -23.304 1.00 97.56 235 VAL A O 1
ATOM 1815 N N . ASN A 1 236 ? 19.115 -9.787 -22.698 1.00 97.88 236 ASN A N 1
ATOM 1816 C CA . ASN A 1 236 ? 18.620 -10.217 -24.007 1.00 97.88 236 ASN A CA 1
ATOM 1817 C C . ASN A 1 236 ? 18.898 -9.150 -25.068 1.00 97.88 236 ASN A C 1
ATOM 1819 O O . ASN A 1 236 ? 19.432 -9.463 -26.134 1.00 97.88 236 ASN A O 1
ATOM 1823 N N . TYR A 1 237 ? 18.636 -7.881 -24.748 1.00 98.06 237 TYR A N 1
ATOM 1824 C CA . TYR A 1 237 ? 18.934 -6.755 -25.627 1.00 98.06 237 TYR A CA 1
ATOM 1825 C C . TYR A 1 237 ? 20.426 -6.691 -25.991 1.00 98.06 237 TYR A C 1
ATOM 1827 O O . TYR A 1 237 ? 20.783 -6.679 -27.171 1.00 98.06 237 TYR A O 1
ATOM 1835 N N . ARG A 1 238 ? 21.323 -6.760 -24.999 1.00 97.88 238 ARG A N 1
ATOM 1836 C CA . ARG A 1 238 ? 22.773 -6.817 -25.224 1.00 97.88 238 ARG A CA 1
ATOM 1837 C C . ARG A 1 238 ? 23.166 -8.006 -26.095 1.00 97.88 238 ARG A C 1
ATOM 1839 O O . ARG A 1 238 ? 23.969 -7.837 -27.005 1.00 97.88 238 ARG A O 1
ATOM 1846 N N . ASN A 1 239 ? 22.649 -9.203 -25.826 1.00 97.00 239 ASN A N 1
ATOM 1847 C CA . ASN A 1 239 ? 23.045 -10.433 -26.523 1.00 97.00 239 ASN A CA 1
ATOM 1848 C C . ASN A 1 239 ? 22.488 -10.531 -27.949 1.00 97.00 239 ASN A C 1
ATOM 1850 O O . ASN A 1 239 ? 23.101 -11.170 -28.808 1.00 97.00 239 ASN A O 1
ATOM 1854 N N . ARG A 1 240 ? 21.397 -9.829 -28.250 1.00 97.81 240 ARG A N 1
ATOM 1855 C CA . ARG A 1 240 ? 20.829 -9.764 -29.599 1.00 97.81 240 ARG A CA 1
ATOM 1856 C C . ARG A 1 240 ? 21.622 -8.850 -30.536 1.00 97.81 240 ARG A C 1
ATOM 1858 O O . ARG A 1 240 ? 21.825 -9.202 -31.693 1.00 97.81 240 ARG A O 1
ATOM 1865 N N . TYR A 1 241 ? 22.127 -7.722 -30.038 1.00 97.88 241 TYR A N 1
ATOM 1866 C CA . TYR A 1 241 ? 22.712 -6.674 -30.883 1.00 97.88 241 TYR A CA 1
ATOM 1867 C C . TYR A 1 241 ? 24.239 -6.598 -30.771 1.00 97.88 241 TYR A C 1
ATOM 1869 O O . TYR A 1 241 ? 24.790 -6.071 -29.803 1.00 97.88 241 TYR A O 1
ATOM 1877 N N . VAL A 1 242 ? 24.931 -7.156 -31.773 1.00 97.94 242 VAL A N 1
ATOM 1878 C CA . VAL A 1 242 ? 26.406 -7.195 -31.849 1.00 97.94 242 VAL A CA 1
ATOM 1879 C C . VAL A 1 242 ? 27.002 -5.789 -31.922 1.00 97.94 242 VAL A C 1
ATOM 1881 O O . VAL A 1 242 ? 28.007 -5.519 -31.272 1.00 97.94 242 VAL A O 1
ATOM 1884 N N . ASP A 1 243 ? 26.372 -4.890 -32.674 1.00 98.25 243 ASP A N 1
ATOM 1885 C CA . ASP A 1 243 ? 26.769 -3.487 -32.810 1.00 98.25 243 ASP A CA 1
ATOM 1886 C C . ASP A 1 243 ? 26.825 -2.782 -31.448 1.00 98.25 243 ASP A C 1
ATOM 1888 O O . ASP A 1 243 ? 27.821 -2.133 -31.131 1.00 98.25 243 ASP A O 1
ATOM 1892 N N . LEU A 1 244 ? 25.821 -3.001 -30.592 1.00 98.12 244 LEU A N 1
ATOM 1893 C CA . LEU A 1 244 ? 25.801 -2.429 -29.244 1.00 98.12 244 LEU A CA 1
ATOM 1894 C C . LEU A 1 244 ? 26.856 -3.062 -28.337 1.00 98.12 244 LEU A C 1
ATOM 1896 O O . LEU A 1 244 ? 27.452 -2.366 -27.521 1.00 98.12 244 LEU A O 1
ATOM 1900 N N . ARG A 1 245 ? 27.137 -4.364 -28.492 1.00 98.25 245 ARG A N 1
ATOM 1901 C CA . ARG A 1 245 ? 28.239 -5.013 -27.760 1.00 98.25 245 ARG A CA 1
ATOM 1902 C C . ARG A 1 245 ? 29.591 -4.430 -28.122 1.00 98.25 245 ARG A C 1
ATOM 1904 O O . ARG A 1 245 ? 30.390 -4.183 -27.223 1.00 98.25 245 ARG A O 1
ATOM 1911 N N . ASN A 1 246 ? 29.817 -4.187 -29.407 1.00 98.19 246 ASN A N 1
ATOM 1912 C CA . ASN A 1 246 ? 31.044 -3.573 -29.893 1.00 98.19 246 ASN A CA 1
ATOM 1913 C C . ASN A 1 246 ? 31.164 -2.116 -29.420 1.00 98.19 246 ASN A C 1
ATOM 1915 O O . ASN A 1 246 ? 32.257 -1.688 -29.065 1.00 98.19 246 ASN A O 1
ATOM 1919 N N . ALA A 1 247 ? 30.054 -1.373 -29.374 1.00 98.12 247 ALA A N 1
ATOM 1920 C CA . ALA A 1 247 ? 30.044 0.028 -28.956 1.00 98.12 247 ALA A CA 1
ATOM 1921 C C . ALA A 1 247 ? 30.157 0.220 -27.432 1.00 98.12 247 ALA A C 1
ATOM 1923 O O . ALA A 1 247 ? 30.868 1.111 -26.972 1.00 98.12 247 ALA A O 1
ATOM 1924 N N . PHE A 1 248 ? 29.441 -0.580 -26.637 1.00 98.19 248 PHE A N 1
ATOM 1925 C CA . PHE A 1 248 ? 29.269 -0.338 -25.199 1.00 98.19 248 PHE A CA 1
ATOM 1926 C C . PHE A 1 248 ? 30.032 -1.323 -24.311 1.00 98.19 248 PHE A C 1
ATOM 1928 O O . PHE A 1 248 ? 30.268 -1.030 -23.137 1.00 98.19 248 PHE A O 1
ATOM 1935 N N . GLY A 1 249 ? 30.404 -2.499 -24.822 1.00 97.06 249 GLY A N 1
ATOM 1936 C CA . GLY A 1 249 ? 31.107 -3.524 -24.051 1.00 97.06 249 GLY A CA 1
ATOM 1937 C C . GLY A 1 249 ? 30.355 -3.910 -22.772 1.00 97.06 249 GLY A C 1
ATOM 1938 O O . GLY A 1 249 ? 29.239 -4.443 -22.830 1.00 97.06 249 GLY A O 1
ATOM 1939 N N . SER A 1 250 ? 30.980 -3.645 -21.623 1.00 95.94 250 SER A N 1
ATOM 1940 C CA . SER A 1 250 ? 30.447 -3.916 -20.276 1.00 95.94 250 SER A CA 1
ATOM 1941 C C . SER A 1 250 ? 29.727 -2.720 -19.640 1.00 95.94 250 SER A C 1
ATOM 1943 O O . SER A 1 250 ? 29.342 -2.788 -18.474 1.00 95.94 250 SER A O 1
ATOM 1945 N N . ASN A 1 251 ? 29.536 -1.617 -20.370 1.00 97.94 251 ASN A N 1
ATOM 1946 C CA . ASN A 1 251 ? 28.755 -0.482 -19.887 1.00 97.94 251 ASN A CA 1
ATOM 1947 C C . ASN A 1 251 ? 27.255 -0.798 -19.968 1.00 97.94 251 ASN A C 1
ATOM 1949 O O . ASN A 1 251 ? 26.575 -0.415 -20.918 1.00 97.94 251 ASN A O 1
ATOM 1953 N N . TRP A 1 252 ? 26.743 -1.508 -18.965 1.00 97.94 252 TRP A N 1
ATOM 1954 C CA . TRP A 1 252 ? 25.343 -1.926 -18.904 1.00 97.94 252 TRP A CA 1
ATOM 1955 C C . TRP A 1 252 ? 24.360 -0.757 -19.004 1.00 97.94 252 TRP A C 1
ATOM 1957 O O . TRP A 1 252 ? 23.394 -0.846 -19.758 1.00 97.94 252 TRP A O 1
ATOM 1967 N N . ALA A 1 253 ? 24.652 0.371 -18.350 1.00 97.56 253 ALA A N 1
ATOM 1968 C CA . ALA A 1 253 ? 23.799 1.558 -18.381 1.00 97.56 253 ALA A CA 1
ATOM 1969 C C . ALA A 1 253 ? 23.571 2.104 -19.803 1.00 97.56 253 ALA A C 1
ATOM 1971 O O . ALA A 1 253 ? 22.469 2.561 -20.110 1.00 97.56 253 ALA A O 1
ATOM 1972 N N . ALA A 1 254 ? 24.563 1.995 -20.693 1.00 97.88 254 ALA A N 1
ATOM 1973 C CA . ALA A 1 254 ? 24.438 2.449 -22.078 1.00 97.88 254 ALA A CA 1
ATOM 1974 C C . ALA A 1 254 ? 23.385 1.666 -22.883 1.00 97.88 254 ALA A C 1
ATOM 1976 O O . ALA A 1 254 ? 22.754 2.223 -23.777 1.00 97.88 254 ALA A O 1
ATOM 1977 N N . TYR A 1 255 ? 23.136 0.394 -22.556 1.00 98.31 255 TYR A N 1
ATOM 1978 C CA . TYR A 1 255 ? 22.117 -0.402 -23.247 1.00 98.31 255 TYR A CA 1
ATOM 1979 C C . TYR A 1 255 ? 20.698 0.077 -22.919 1.00 98.31 255 TYR A C 1
ATOM 1981 O O . TYR A 1 255 ? 19.861 0.153 -23.820 1.00 98.31 255 TYR A O 1
ATOM 1989 N N . TYR A 1 256 ? 20.437 0.456 -21.662 1.00 98.25 256 TYR A N 1
ATOM 1990 C CA . TYR A 1 256 ? 19.154 1.038 -21.252 1.00 98.25 256 TYR A CA 1
ATOM 1991 C C . TYR A 1 256 ? 18.913 2.373 -21.957 1.00 98.25 256 TYR A C 1
ATOM 1993 O O . TYR A 1 256 ? 17.875 2.567 -22.589 1.00 98.25 256 TYR A O 1
ATOM 2001 N N . THR A 1 257 ? 19.888 3.286 -21.903 1.00 97.19 257 THR A N 1
ATOM 2002 C CA . THR A 1 257 ? 19.748 4.615 -22.514 1.00 97.19 257 THR A CA 1
ATOM 2003 C C . THR A 1 257 ? 19.664 4.543 -24.037 1.00 97.19 257 THR A C 1
ATOM 2005 O O . THR A 1 257 ? 18.894 5.299 -24.637 1.00 97.19 257 THR A O 1
ATOM 2008 N N . HIS A 1 258 ? 20.373 3.598 -24.668 1.00 97.94 258 HIS A N 1
ATOM 2009 C CA . HIS A 1 258 ? 20.239 3.321 -26.096 1.00 97.94 258 HIS A CA 1
ATOM 2010 C C . HIS A 1 258 ? 18.827 2.854 -26.450 1.00 97.94 258 HIS A C 1
ATOM 2012 O O . HIS A 1 258 ? 18.239 3.363 -27.402 1.00 97.94 258 HIS A O 1
ATOM 2018 N N . TYR A 1 259 ? 18.256 1.913 -25.691 1.00 98.12 259 TYR A N 1
ATOM 2019 C CA . TYR A 1 259 ? 16.894 1.448 -25.947 1.00 98.12 259 TYR A CA 1
ATOM 2020 C C . TYR A 1 259 ? 15.868 2.585 -25.870 1.00 98.12 259 TYR A C 1
ATOM 2022 O O . TYR A 1 259 ? 15.079 2.747 -26.800 1.00 98.12 259 TYR A O 1
ATOM 2030 N N . ILE A 1 260 ? 15.947 3.419 -24.826 1.00 96.75 260 ILE A N 1
ATOM 2031 C CA . ILE A 1 260 ? 15.059 4.579 -24.643 1.00 96.75 260 ILE A CA 1
ATOM 2032 C C . ILE A 1 260 ? 15.194 5.573 -25.807 1.00 96.75 260 ILE A C 1
ATOM 2034 O O . ILE A 1 260 ? 14.198 6.066 -26.333 1.00 96.75 260 ILE A O 1
ATOM 2038 N N . SER A 1 261 ? 16.427 5.885 -26.212 1.00 95.88 261 SER A N 1
ATOM 2039 C CA . SER A 1 261 ? 16.692 6.976 -27.159 1.00 95.88 261 SER A CA 1
ATOM 2040 C C . SER A 1 261 ? 16.486 6.570 -28.625 1.00 95.88 261 SER A C 1
ATOM 2042 O O . SER A 1 261 ? 16.006 7.382 -29.430 1.00 95.88 261 SER A O 1
ATOM 2044 N N . TYR A 1 262 ? 16.833 5.320 -28.956 1.00 96.94 262 TYR A N 1
ATOM 2045 C CA . TYR A 1 262 ? 16.947 4.810 -30.326 1.00 96.94 262 TYR A CA 1
ATOM 2046 C C . TYR A 1 262 ? 16.267 3.457 -30.519 1.00 96.94 262 TYR A C 1
ATOM 2048 O O . TYR A 1 262 ? 15.480 3.314 -31.449 1.00 96.94 262 TYR A O 1
ATOM 2056 N N . GLY A 1 263 ? 16.506 2.486 -29.631 1.00 96.38 263 GLY A N 1
ATOM 2057 C CA . GLY A 1 263 ? 16.073 1.097 -29.832 1.00 96.38 263 GLY A CA 1
ATOM 2058 C C . GLY A 1 263 ? 14.580 0.939 -30.121 1.00 96.38 263 GLY A C 1
ATOM 2059 O O . GLY A 1 263 ? 14.213 0.177 -31.010 1.00 96.38 263 GLY A O 1
ATOM 2060 N N . ILE A 1 264 ? 13.728 1.714 -29.443 1.00 94.56 264 ILE A N 1
ATOM 2061 C CA . ILE A 1 264 ? 12.279 1.736 -29.699 1.00 94.56 264 ILE A CA 1
ATOM 2062 C C . ILE A 1 264 ? 11.968 2.221 -31.125 1.00 94.56 264 ILE A C 1
ATOM 2064 O O . ILE A 1 264 ? 11.183 1.596 -31.830 1.00 94.56 264 ILE A O 1
ATOM 2068 N N . LYS A 1 265 ? 12.608 3.306 -31.579 1.00 96.44 265 LYS A N 1
ATOM 2069 C CA . LYS A 1 265 ? 12.412 3.876 -32.929 1.00 96.44 265 LYS A CA 1
ATOM 2070 C C . LYS A 1 265 ? 12.949 2.956 -34.024 1.00 96.44 265 LYS A C 1
ATOM 2072 O O . LYS A 1 265 ? 12.428 2.934 -35.132 1.00 96.44 265 LYS A O 1
ATOM 2077 N N . GLU A 1 266 ? 13.987 2.199 -33.696 1.00 96.38 266 GLU A N 1
ATOM 2078 C CA . GLU A 1 266 ? 14.602 1.198 -34.564 1.00 96.38 266 GLU A CA 1
ATOM 2079 C C . GLU A 1 266 ? 13.833 -0.136 -34.571 1.00 96.38 266 GLU A C 1
ATOM 2081 O O . GLU A 1 266 ? 14.235 -1.063 -35.269 1.00 96.38 266 GLU A O 1
ATOM 2086 N N . ASN A 1 267 ? 12.733 -0.253 -33.812 1.00 95.00 267 ASN A N 1
ATOM 2087 C CA . ASN A 1 267 ? 11.963 -1.488 -33.626 1.00 95.00 267 ASN A CA 1
ATOM 2088 C C . ASN A 1 267 ? 12.812 -2.663 -33.107 1.00 95.00 267 ASN A C 1
ATOM 2090 O O . ASN A 1 267 ? 12.566 -3.829 -33.428 1.00 95.00 267 ASN A O 1
ATOM 2094 N N . ARG A 1 268 ? 13.831 -2.374 -32.291 1.00 94.88 268 ARG A N 1
ATOM 2095 C CA . ARG A 1 268 ? 14.670 -3.409 -31.695 1.00 94.88 268 ARG A CA 1
ATOM 2096 C C . ARG A 1 268 ? 13.899 -4.159 -30.617 1.00 94.88 268 ARG A C 1
ATOM 2098 O O . ARG A 1 268 ? 13.512 -3.590 -29.603 1.00 94.88 268 ARG A O 1
ATOM 2105 N N . ASN A 1 269 ? 13.775 -5.472 -30.784 1.00 93.06 269 ASN A N 1
ATOM 2106 C CA . ASN A 1 269 ? 13.254 -6.352 -29.747 1.00 93.06 269 ASN A CA 1
ATOM 2107 C C . ASN A 1 269 ? 14.226 -6.406 -28.548 1.00 93.06 269 ASN A C 1
ATOM 2109 O O . ASN A 1 269 ? 15.424 -6.650 -28.737 1.00 93.06 269 ASN A O 1
ATOM 2113 N N . SER A 1 270 ? 13.705 -6.210 -27.339 1.00 87.00 270 SER A N 1
ATOM 2114 C CA . SER A 1 270 ? 14.424 -6.178 -26.060 1.00 87.00 270 SER A CA 1
ATOM 2115 C C . SER A 1 270 ? 14.025 -7.280 -25.073 1.00 87.00 270 SER A C 1
ATOM 2117 O O . SER A 1 270 ? 14.659 -7.390 -24.025 1.00 87.00 270 SER A O 1
ATOM 2119 N N . ASN A 1 271 ? 13.045 -8.114 -25.428 1.00 82.81 271 ASN A N 1
ATOM 2120 C CA . ASN A 1 271 ? 12.652 -9.305 -24.675 1.00 82.81 271 ASN A CA 1
ATOM 2121 C C . ASN A 1 271 ? 13.221 -10.585 -25.275 1.00 82.81 271 ASN A C 1
ATOM 2123 O O . ASN A 1 271 ? 13.458 -10.646 -26.509 1.00 82.81 271 ASN A O 1
#

Nearest PDB structures (foldseek):
  7mro-assembly1_A  TM=5.237E-01  e=9.839E-05  Danio rerio
  4hd5-assembly1_A  TM=5.064E-01  e=5.409E-04  Bacillus cereus ATCC 14579
  2erj-assembly2_F  TM=4.210E-01  e=8.521E-04  Homo sapiens
  2b5i-assembly1_B  TM=4.039E-01  e=1.998E-03  Homo sapiens
  2erj-assembly1_B  TM=4.010E-01  e=3.331E-03  Homo sapiens

Secondary structure (DSSP, 8-state):
-EEEESTTSGGG-EEPPPEEETTEEE----GGGGTT--EEEEEEE--B-TTSPBPPPEEEEEEEPPP--S---EEEEEEEEEEETTEEEEEEEEE--TTGGGTEEEEE--EEESSSSSTT-B--BPEEETTEEEEEEEGGGTTT--EEEEEEEEEEETTEEPPPEEEEEEEPPPPPPP-EETTEE-TTTB-HHHHHHH-HHHHHHHTT-HHHHHHHIIIIITTTT--BBTTB-HHHHHHH-HHHHHHHTT-HHHHHHHIIIIITTTT----

Foldseek 3Di:
DWKAAPVVNCPLIDDWDWDDDPPDTDTDDDCVSHVVDFFKMKDWDWDADPVRDIDDIDIDIDGGDDPDDLDAKAWDDWEWAPFELFWIKIKTFIDQDDVQVVFWDFKWKWKAFPVVNCLLIDIDTFDDDPRMTMDIDGCLSHQSDFAKMKIWIWTQGNSGIDDIDIDIDGHDDDPRDFLDDPNATLPVQARQSQQLSVDVVCCVVQPSNSVVSSVCCVPPVQLVQHRRDPQARLVQQCVVDPPCCVVQPSNSNVSSVCCRPPVVVVVNRGD

Solvent-accessible surface area (backbone atoms only — not comparable to full-atom values): 15400 Å² total; per-residue (Å²): 65,45,32,23,38,63,74,84,38,74,76,46,59,41,77,45,77,62,52,72,58,92,94,44,74,49,70,83,86,58,49,73,75,44,84,57,59,61,39,48,35,42,32,44,42,80,50,66,48,99,85,69,52,68,56,81,76,46,79,47,77,48,71,43,74,66,80,78,69,98,62,57,45,43,79,74,48,68,48,76,45,78,76,38,58,60,28,32,36,40,43,34,35,37,59,62,59,95,72,30,80,82,38,52,74,50,40,39,42,38,33,26,40,64,72,87,38,71,70,47,55,44,82,37,80,38,53,72,59,92,51,36,35,37,42,75,49,54,26,66,47,38,77,51,58,57,41,50,34,43,33,38,39,36,42,33,35,82,84,38,62,26,80,70,48,77,37,80,45,75,32,50,80,53,84,71,82,77,51,68,59,95,91,42,67,40,62,80,49,45,32,56,53,55,29,36,65,73,33,60,72,52,28,72,73,45,56,62,39,43,69,58,49,49,54,43,36,73,78,44,30,31,71,71,60,56,62,24,22,93,82,24,33,64,66,51,30,50,73,70,35,64,69,55,37,74,73,43,64,86,46,42,47,55,57,57,54,41,36,69,76,42,29,64,84,71,68,54,78,29,104

pLDDT: mean 90.59, std 10.03, range [48.69, 98.62]

Sequence (271 aa):
MPTWTENGGQDDLVWHNASVSGNTATFHVKASDHKGETGSYITHIYLTDKKGRRAPIYGLTATLPAPVKDSLPIIKTAVASNITSSGYDVTATFDAPAGVVSVLISVLMPTWTENGGQDDLVWHNASVSGNTATFHVNVSQHGWESGKYITHIYVKSKNGESKPVPVYVTVPAASSKKYIHNGVDYSAVFDPVYYLGHYQDLRNAFGNNYDLAFKHFISNGMKEARIAKESFNVVNYRNRYVDLRNAFGSNWAAYYTHYISYGIKENRNSN